Protein AF-A0A087UN77-F1 (afdb_monomer)

Nearest PDB structures (foldseek):
  7emf-assembly1_W  TM=9.028E-01  e=9.379E-19  Homo sapiens
  8t1l-assembly1_R  TM=8.362E-01  e=3.828E-14  Mus musculus
  8t9d-assembly1_R  TM=8.265E-01  e=5.585E-14  Homo sapiens
  6w1s-assembly1_R  TM=8.196E-01  e=6.606E-14  Mus musculus

Structure (mmCIF, N/CA/C/O backbone):
data_AF-A0A087UN77-F1
#
_entry.id   AF-A0A087UN77-F1
#
loop_
_atom_site.group_PDB
_atom_site.id
_atom_site.type_symbol
_atom_site.label_atom_id
_atom_site.label_alt_id
_atom_site.label_comp_id
_atom_site.label_asym_id
_atom_site.label_entity_id
_atom_site.label_seq_id
_atom_site.pdbx_PDB_ins_code
_atom_site.Cartn_x
_atom_site.Cartn_y
_atom_site.Cartn_z
_atom_site.occupancy
_atom_site.B_iso_or_equiv
_atom_site.auth_seq_id
_atom_site.auth_comp_id
_atom_site.auth_asym_id
_atom_site.auth_atom_id
_atom_site.pdbx_PDB_model_num
ATOM 1 N N . MET A 1 1 ? 4.717 -5.021 55.521 1.00 32.69 1 MET A N 1
ATOM 2 C CA . MET A 1 1 ? 3.617 -4.689 54.592 1.00 32.69 1 MET A CA 1
ATOM 3 C C . MET A 1 1 ? 4.256 -4.285 53.279 1.00 32.69 1 MET A C 1
ATOM 5 O O . MET A 1 1 ? 4.532 -3.113 53.073 1.00 32.69 1 MET A O 1
ATOM 9 N N . GLU A 1 2 ? 4.588 -5.264 52.443 1.00 25.73 2 GLU A N 1
ATOM 10 C CA . GLU A 1 2 ? 4.980 -5.000 51.060 1.00 25.73 2 GLU A CA 1
ATOM 11 C C . GLU A 1 2 ? 3.691 -4.781 50.277 1.00 25.73 2 GLU A C 1
ATOM 13 O O . GLU A 1 2 ? 2.871 -5.687 50.124 1.00 25.73 2 GLU A O 1
ATOM 18 N N . THR A 1 3 ? 3.460 -3.544 49.851 1.00 31.25 3 THR A N 1
ATOM 19 C CA . THR A 1 3 ? 2.463 -3.238 48.833 1.00 31.25 3 THR A CA 1
ATOM 20 C C . THR A 1 3 ? 2.888 -3.968 47.568 1.00 31.25 3 THR A C 1
ATOM 22 O O . THR A 1 3 ? 3.803 -3.522 46.880 1.00 31.25 3 THR A O 1
ATOM 25 N N . VAL A 1 4 ? 2.269 -5.118 47.297 1.00 36.91 4 VAL A N 1
ATOM 26 C CA . VAL A 1 4 ? 2.415 -5.826 46.026 1.00 36.91 4 VAL A CA 1
ATOM 27 C C . VAL A 1 4 ? 2.002 -4.840 44.941 1.00 36.91 4 VAL A C 1
ATOM 29 O O . VAL A 1 4 ? 0.820 -4.525 44.798 1.00 36.91 4 VAL A O 1
ATOM 32 N N . VAL A 1 5 ? 2.985 -4.291 44.230 1.00 42.97 5 VAL A N 1
ATOM 33 C CA . VAL A 1 5 ? 2.746 -3.480 43.041 1.00 42.97 5 VAL A CA 1
ATOM 34 C C . VAL A 1 5 ? 2.121 -4.433 42.035 1.00 42.97 5 VAL A C 1
ATOM 36 O O . VAL A 1 5 ? 2.800 -5.271 41.448 1.00 42.97 5 VAL A O 1
ATOM 39 N N . ILE A 1 6 ? 0.795 -4.389 41.923 1.00 55.31 6 ILE A N 1
ATOM 40 C CA . ILE A 1 6 ? 0.074 -5.171 40.925 1.00 55.31 6 ILE A CA 1
ATOM 41 C C . ILE A 1 6 ? 0.577 -4.665 39.575 1.00 55.31 6 ILE A C 1
ATOM 43 O O . ILE A 1 6 ? 0.357 -3.496 39.245 1.00 55.31 6 ILE A O 1
ATOM 47 N N . SER A 1 7 ? 1.283 -5.537 38.847 1.00 71.06 7 SER A N 1
ATOM 48 C CA . SER A 1 7 ? 1.733 -5.289 37.475 1.00 71.06 7 SER A CA 1
ATOM 49 C C . SER A 1 7 ? 0.571 -4.748 36.640 1.00 71.06 7 SER A C 1
ATOM 51 O O . SER A 1 7 ? -0.584 -5.117 36.876 1.00 71.06 7 SER A O 1
ATOM 53 N N . ALA A 1 8 ? 0.857 -3.885 35.665 1.00 69.88 8 ALA A N 1
ATOM 54 C CA . ALA A 1 8 ? -0.163 -3.297 34.803 1.00 69.88 8 ALA A CA 1
ATOM 55 C C . ALA A 1 8 ? -1.085 -4.363 34.174 1.00 69.88 8 ALA A C 1
ATOM 57 O O . ALA A 1 8 ? -2.299 -4.183 34.129 1.00 69.88 8 ALA A O 1
ATOM 58 N N . GLU A 1 9 ? -0.525 -5.523 33.825 1.00 75.50 9 GLU A N 1
ATOM 59 C CA . GLU A 1 9 ? -1.249 -6.696 33.317 1.00 75.50 9 GLU A CA 1
ATOM 60 C C . GLU A 1 9 ? -2.245 -7.266 34.342 1.00 75.50 9 GLU A C 1
ATOM 62 O O . GLU A 1 9 ? -3.403 -7.502 34.013 1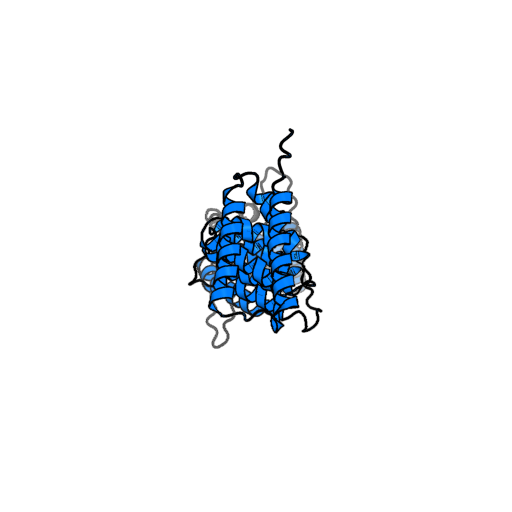.00 75.50 9 GLU A O 1
ATOM 67 N N . GLY A 1 10 ? -1.858 -7.370 35.617 1.00 75.25 10 GLY A N 1
ATOM 68 C CA . GLY A 1 10 ? -2.733 -7.877 36.679 1.00 75.25 10 GLY A CA 1
ATOM 69 C C . GLY A 1 10 ? -3.879 -6.927 37.049 1.00 75.25 10 GLY A C 1
ATOM 70 O O . GLY A 1 10 ? -4.904 -7.368 37.570 1.00 75.25 10 GLY A O 1
ATOM 71 N N . LYS A 1 11 ? -3.741 -5.619 36.784 1.00 76.50 11 LYS A N 1
ATOM 72 C CA . LYS A 1 11 ? -4.861 -4.666 36.894 1.00 76.50 11 LYS A CA 1
ATOM 73 C C . LYS A 1 11 ? -5.860 -4.863 35.752 1.00 76.50 11 LYS A C 1
ATOM 75 O O . LYS A 1 11 ? -7.064 -4.806 35.990 1.00 76.50 11 LYS A O 1
ATOM 80 N N . VAL A 1 12 ? -5.354 -5.125 34.546 1.00 79.62 12 VAL A N 1
ATOM 81 C CA . VAL A 1 12 ? -6.168 -5.418 33.361 1.00 79.62 12 VAL A CA 1
ATOM 82 C C . VAL A 1 12 ? -6.928 -6.736 33.530 1.00 79.62 12 VAL A C 1
ATOM 84 O O . VAL A 1 12 ? -8.125 -6.764 33.256 1.00 79.62 12 VAL A O 1
ATOM 87 N N . ASP A 1 13 ? -6.281 -7.786 34.047 1.00 82.06 13 ASP A N 1
ATOM 88 C CA . ASP A 1 13 ? -6.924 -9.080 34.320 1.00 82.06 13 ASP A CA 1
ATOM 89 C C . ASP A 1 13 ? -8.121 -8.925 35.259 1.00 82.06 13 ASP A C 1
ATOM 91 O O . ASP A 1 13 ? -9.230 -9.334 34.925 1.00 82.06 13 ASP A O 1
ATOM 95 N N . ARG A 1 14 ? -7.928 -8.247 36.398 1.00 80.81 14 ARG A N 1
ATOM 96 C CA . ARG A 1 14 ? -9.003 -8.016 37.376 1.00 80.81 14 ARG A CA 1
ATOM 97 C C . ARG A 1 14 ? -10.167 -7.233 36.791 1.00 80.81 14 ARG A C 1
ATOM 99 O O . ARG A 1 14 ? -11.315 -7.558 37.070 1.00 80.81 14 ARG A O 1
ATOM 106 N N . PHE A 1 15 ? -9.877 -6.207 35.993 1.00 80.75 15 PHE A N 1
ATOM 107 C CA . PHE A 1 15 ? -10.914 -5.418 35.338 1.00 80.75 15 PHE A CA 1
ATOM 108 C C . PHE A 1 15 ? -11.717 -6.267 34.346 1.00 80.75 15 PHE A C 1
ATOM 110 O O . PHE A 1 15 ? -12.946 -6.226 34.341 1.00 80.75 15 PHE A O 1
ATOM 117 N N . VAL A 1 16 ? -11.033 -7.053 33.511 1.00 78.56 16 VAL A N 1
ATOM 118 C CA . VAL A 1 16 ? -11.696 -7.928 32.542 1.00 78.56 16 VAL A CA 1
ATOM 119 C C . VAL A 1 16 ? -12.513 -8.997 33.267 1.00 78.56 16 VAL A C 1
ATOM 121 O O . VAL A 1 16 ? -13.673 -9.188 32.921 1.00 78.56 16 VAL A O 1
ATOM 124 N N . GLU A 1 17 ? -11.978 -9.634 34.306 1.00 80.81 17 GLU A N 1
ATOM 125 C CA . GLU A 1 17 ? -12.717 -10.596 35.129 1.00 80.81 17 GLU A CA 1
ATOM 126 C C . GLU A 1 17 ? -13.955 -9.974 35.790 1.00 80.81 17 GLU A C 1
ATOM 128 O O . GLU A 1 17 ? -15.020 -10.584 35.743 1.00 80.81 17 GLU A O 1
ATOM 133 N N . GLU A 1 18 ? -13.865 -8.755 36.333 1.00 79.19 18 GLU A N 1
ATOM 134 C CA . GLU A 1 18 ? -15.009 -8.041 36.923 1.00 79.19 18 GLU A CA 1
ATOM 135 C C . GLU A 1 18 ? -16.120 -7.814 35.885 1.00 79.19 18 GLU A C 1
ATOM 137 O O . GLU A 1 18 ? -17.281 -8.150 36.126 1.00 79.19 18 GLU A O 1
ATOM 142 N N . VAL A 1 19 ? -15.762 -7.322 34.693 1.00 75.94 19 VAL A N 1
ATOM 143 C CA . VAL A 1 19 ? -16.717 -7.085 33.598 1.00 75.94 19 VAL A CA 1
ATOM 144 C C . VAL A 1 19 ? -17.326 -8.398 33.092 1.00 75.94 19 VAL A C 1
ATOM 146 O O . VAL A 1 19 ? -18.525 -8.464 32.811 1.00 75.94 19 VAL A O 1
ATOM 149 N N . LEU A 1 20 ? -16.522 -9.458 32.965 1.00 76.31 20 LEU A N 1
ATOM 150 C CA . LEU A 1 20 ? -16.988 -10.757 32.478 1.00 76.31 20 LEU A CA 1
ATOM 151 C C . LEU A 1 20 ? -17.880 -11.467 33.506 1.00 76.31 20 LEU A C 1
ATOM 153 O O . LEU A 1 20 ? -18.884 -12.055 33.106 1.00 76.31 20 LEU A O 1
ATOM 157 N N . PHE A 1 21 ? -17.543 -11.400 34.796 1.00 73.62 21 PHE A N 1
ATOM 158 C CA . PHE A 1 21 ? -18.286 -12.040 35.883 1.00 73.62 21 PHE A CA 1
ATOM 159 C C . PHE A 1 21 ? -19.623 -11.344 36.157 1.00 73.62 21 PHE A C 1
ATOM 161 O O . PHE A 1 21 ? -20.657 -12.008 36.250 1.00 73.62 21 PHE A O 1
ATOM 168 N N . GLU A 1 22 ? -19.647 -10.007 36.206 1.00 67.50 22 GLU A N 1
ATOM 169 C CA . GLU A 1 22 ? -20.911 -9.268 36.304 1.00 67.50 22 GLU A CA 1
ATOM 170 C C . GLU A 1 22 ? -21.804 -9.523 35.073 1.00 67.50 22 GLU A C 1
ATOM 172 O O . GLU A 1 22 ? -23.022 -9.671 35.206 1.00 67.50 22 GLU A O 1
ATOM 177 N N . GLY A 1 23 ? -21.202 -9.669 33.885 1.00 65.06 23 GLY A N 1
ATOM 178 C CA . GLY A 1 23 ? -21.909 -10.077 32.672 1.00 65.06 23 GLY A CA 1
ATOM 179 C C . GLY A 1 23 ? -22.503 -11.490 32.750 1.00 65.06 23 GLY A C 1
ATOM 180 O O . GLY A 1 23 ? -23.632 -11.705 32.313 1.00 65.06 23 GLY A O 1
ATOM 181 N N . GLU A 1 24 ? -21.785 -12.459 33.325 1.00 68.88 24 GLU A N 1
ATOM 182 C CA . GLU A 1 24 ? -22.283 -13.828 33.531 1.00 68.88 24 GLU A CA 1
ATOM 183 C C . GLU A 1 24 ? -23.453 -13.884 34.509 1.00 68.88 24 GLU A C 1
ATOM 185 O O . GLU A 1 24 ? -24.449 -14.549 34.226 1.00 68.88 24 GLU A O 1
ATOM 190 N N . LEU A 1 25 ? -23.367 -13.152 35.622 1.00 68.62 25 LEU A N 1
ATOM 191 C CA . LEU A 1 25 ? -24.453 -13.052 36.595 1.00 68.62 25 LEU A CA 1
ATOM 192 C C . LEU A 1 25 ? -25.706 -12.427 35.971 1.00 68.62 25 LEU A C 1
ATOM 194 O O . LEU A 1 25 ? -26.806 -12.948 36.150 1.00 68.62 25 LEU A O 1
ATOM 198 N N . ALA A 1 26 ? -25.553 -11.357 35.188 1.00 66.00 26 ALA A N 1
ATOM 199 C CA . ALA A 1 26 ? -26.679 -10.718 34.510 1.00 66.00 26 ALA A CA 1
ATOM 200 C C . ALA A 1 26 ? -27.378 -11.661 33.514 1.00 66.00 26 ALA A C 1
ATOM 202 O O . ALA A 1 26 ? -28.605 -11.676 33.433 1.00 66.00 26 ALA A O 1
ATOM 203 N N . VAL A 1 27 ? -26.618 -12.484 32.783 1.00 67.81 27 VAL A N 1
ATOM 204 C CA . VAL A 1 27 ? -27.182 -13.472 31.848 1.00 67.81 27 VAL A CA 1
ATOM 205 C C . VAL A 1 27 ? -27.821 -14.650 32.593 1.00 67.81 27 VAL A C 1
ATOM 207 O O . VAL A 1 27 ? -28.921 -15.069 32.238 1.00 67.81 27 VAL A O 1
ATOM 210 N N . ALA A 1 28 ? -27.179 -15.166 33.644 1.00 71.25 28 ALA A N 1
ATOM 211 C CA . ALA A 1 28 ? -27.684 -16.296 34.426 1.00 71.25 28 ALA A CA 1
ATOM 212 C C . ALA A 1 28 ? -28.986 -15.962 35.173 1.00 71.25 28 ALA A C 1
ATOM 214 O O . ALA A 1 28 ? -29.879 -16.803 35.277 1.00 71.25 28 ALA A O 1
ATOM 215 N N . PHE A 1 29 ? -29.118 -14.723 35.651 1.00 71.12 29 PHE A N 1
ATOM 216 C CA . PHE A 1 29 ? -30.286 -14.245 36.391 1.00 71.12 29 PHE A CA 1
ATOM 217 C C . PHE A 1 29 ? -31.223 -13.367 35.552 1.00 71.12 29 PHE A C 1
ATOM 219 O O . PHE A 1 29 ? -32.082 -12.689 36.111 1.00 71.12 29 PHE A O 1
ATOM 226 N N . HIS A 1 30 ? -31.132 -13.418 34.220 1.00 64.44 30 HIS A N 1
ATOM 227 C CA . HIS A 1 30 ? -31.945 -12.597 33.314 1.00 64.44 30 HIS A CA 1
ATOM 228 C C . HIS A 1 30 ? -33.466 -12.761 33.521 1.00 64.44 30 HIS A C 1
ATOM 230 O O . HIS A 1 30 ? -34.230 -11.829 33.302 1.00 64.44 30 HIS A O 1
ATOM 236 N N . GLY A 1 31 ? -33.919 -13.934 33.982 1.00 61.41 31 GLY A N 1
ATOM 237 C CA . GLY A 1 31 ? -35.328 -14.179 34.330 1.00 61.4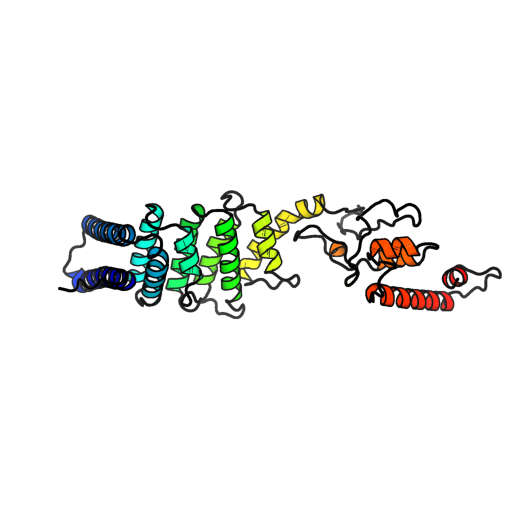1 31 GLY A CA 1
ATOM 238 C C . GLY A 1 31 ? -35.764 -13.627 35.696 1.00 61.41 31 GLY A C 1
ATOM 239 O O . GLY A 1 31 ? -36.959 -13.552 35.965 1.00 61.41 31 GLY A O 1
ATOM 240 N N . PHE A 1 32 ? -34.814 -13.248 36.554 1.00 61.38 32 PHE A N 1
ATOM 241 C CA . PHE A 1 32 ? -35.044 -12.739 37.913 1.00 61.38 32 PHE A CA 1
ATOM 242 C C . PHE A 1 32 ? -34.734 -11.243 38.050 1.00 61.38 32 PHE A C 1
ATOM 244 O O . PHE A 1 32 ? -35.240 -10.592 38.962 1.00 61.38 32 PHE A O 1
ATOM 251 N N . ILE A 1 33 ? -33.922 -10.694 37.147 1.00 63.81 33 ILE A N 1
ATOM 252 C CA . ILE A 1 33 ? -33.550 -9.283 37.103 1.00 63.81 33 ILE A CA 1
ATOM 253 C C . ILE A 1 33 ? -34.356 -8.617 35.986 1.00 63.81 33 ILE A C 1
ATOM 255 O O . ILE A 1 33 ? -34.128 -8.862 34.803 1.00 63.81 33 ILE A O 1
ATOM 259 N N . ILE A 1 34 ? -35.301 -7.747 36.349 1.00 56.75 34 ILE A N 1
ATOM 260 C CA . ILE A 1 34 ? -36.002 -6.907 35.374 1.00 56.75 34 ILE A CA 1
ATOM 261 C C . ILE A 1 34 ? -35.007 -5.848 34.898 1.00 56.75 34 ILE A C 1
ATOM 263 O O . ILE A 1 34 ? -34.789 -4.839 35.562 1.00 56.75 34 ILE A O 1
ATOM 267 N N . HIS A 1 35 ? -34.364 -6.090 33.759 1.00 61.53 35 HIS A N 1
ATOM 268 C CA . HIS A 1 35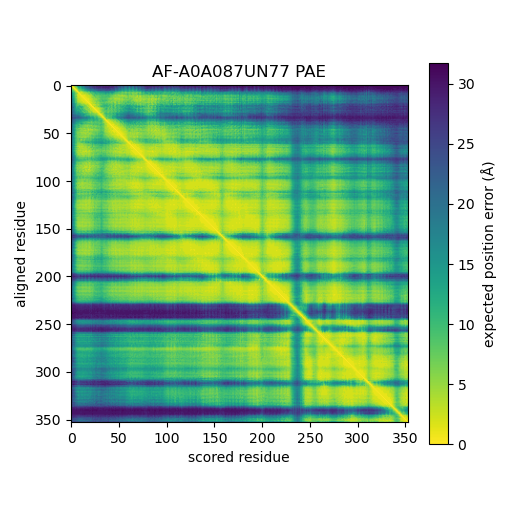 ? -33.483 -5.105 33.148 1.00 61.53 35 HIS A CA 1
ATOM 269 C C . HIS A 1 35 ? -34.317 -4.013 32.474 1.00 61.53 35 HIS A C 1
ATOM 271 O O . HIS A 1 35 ? -34.696 -4.127 31.309 1.00 61.53 35 HIS A O 1
ATOM 277 N N . THR A 1 36 ? -34.594 -2.928 33.191 1.00 63.72 36 THR A N 1
ATOM 278 C CA . THR A 1 36 ? -35.050 -1.682 32.572 1.00 63.72 36 THR A CA 1
ATOM 279 C C . THR A 1 36 ? -33.932 -1.118 31.684 1.00 63.72 36 THR A C 1
ATOM 281 O O . THR A 1 36 ? -32.750 -1.234 32.017 1.00 63.72 36 THR A O 1
ATOM 284 N N . ALA A 1 37 ? -34.264 -0.483 30.552 1.00 63.75 37 ALA A N 1
ATOM 285 C CA . ALA A 1 37 ? -33.260 0.115 29.652 1.00 63.75 37 ALA A CA 1
ATOM 286 C C . ALA A 1 37 ? -32.350 1.145 30.368 1.00 63.75 37 ALA A C 1
ATOM 288 O O . ALA A 1 37 ? -31.182 1.332 30.016 1.00 63.75 37 ALA A O 1
ATOM 289 N N . GLU A 1 38 ? -32.860 1.772 31.430 1.00 67.06 38 GLU A N 1
ATOM 290 C CA . GLU A 1 38 ? -32.106 2.672 32.308 1.00 67.06 38 GLU A CA 1
ATOM 291 C C . GLU A 1 38 ? -31.029 1.963 33.143 1.00 67.06 38 GLU A C 1
ATOM 293 O O . GLU A 1 38 ? -29.989 2.547 33.434 1.00 67.06 38 GLU A O 1
ATOM 298 N N . ASP A 1 39 ? -31.227 0.702 33.516 1.00 67.94 39 ASP A N 1
ATOM 299 C CA . ASP A 1 39 ? -30.258 -0.019 34.343 1.00 67.94 39 ASP A CA 1
ATOM 300 C C . ASP A 1 39 ? -29.121 -0.594 33.498 1.00 67.94 39 ASP A C 1
ATOM 302 O O . ASP A 1 39 ? -27.965 -0.561 33.917 1.00 67.94 39 ASP A O 1
ATOM 306 N N . GLN A 1 40 ? -29.402 -0.997 32.255 1.00 65.69 40 GLN A N 1
ATOM 307 C CA . GLN A 1 40 ? -28.357 -1.376 31.296 1.00 65.69 40 GLN A CA 1
ATOM 308 C C . GLN A 1 40 ? -27.418 -0.202 30.981 1.00 65.69 40 GLN A C 1
ATOM 310 O O . GLN A 1 40 ? -26.200 -0.374 30.924 1.00 65.69 40 GLN A O 1
ATOM 315 N N . THR A 1 41 ? -27.962 1.011 30.848 1.00 70.31 41 THR A N 1
ATOM 316 C CA . THR A 1 41 ? -27.151 2.216 30.617 1.00 70.31 41 THR A CA 1
ATOM 317 C C . THR A 1 41 ? -26.337 2.625 31.848 1.00 70.31 41 THR A C 1
ATOM 319 O O . THR A 1 41 ? -25.201 3.074 31.692 1.00 70.31 41 THR A O 1
ATOM 322 N N . LYS A 1 42 ? -26.844 2.426 33.074 1.00 74.94 42 LYS A N 1
ATOM 323 C CA . LYS A 1 42 ? -26.060 2.621 34.312 1.00 74.94 42 LYS A CA 1
ATOM 324 C C . LYS A 1 42 ? -24.908 1.622 34.433 1.00 74.94 42 LYS A C 1
ATOM 326 O O . LYS A 1 42 ? -23.792 2.031 34.743 1.00 74.94 42 LYS A O 1
ATOM 331 N N . ILE A 1 43 ? -25.158 0.341 34.157 1.00 73.12 43 ILE A N 1
ATOM 332 C CA . ILE A 1 43 ? -24.128 -0.709 34.178 1.00 73.12 43 ILE A CA 1
ATOM 333 C C . ILE A 1 43 ? -23.028 -0.385 33.158 1.00 73.12 43 ILE A C 1
ATOM 335 O O . ILE A 1 43 ? -21.844 -0.390 33.491 1.00 73.12 43 ILE A O 1
ATOM 339 N N . GLN A 1 44 ? -23.410 0.008 31.940 1.00 74.88 44 GLN A N 1
ATOM 340 C CA . GLN A 1 44 ? -22.452 0.407 30.910 1.00 74.88 44 GLN A CA 1
ATOM 341 C C . GLN A 1 44 ? -21.625 1.636 31.322 1.00 74.88 44 GLN A C 1
ATOM 343 O O . GLN A 1 44 ? -20.412 1.647 31.115 1.00 74.88 44 GLN A O 1
ATOM 348 N N . LYS A 1 45 ? -22.241 2.647 31.952 1.00 79.44 45 LYS A N 1
ATOM 349 C CA . LYS A 1 45 ? -21.517 3.805 32.505 1.00 79.44 45 LYS A CA 1
ATOM 350 C C . LYS A 1 45 ? -20.526 3.404 33.596 1.00 79.44 45 LYS A C 1
ATOM 352 O O . LYS A 1 45 ? -19.408 3.907 33.604 1.00 79.44 45 LYS A O 1
ATOM 357 N N . ARG A 1 46 ? -20.888 2.464 34.472 1.00 81.31 46 ARG A N 1
ATOM 358 C CA . ARG A 1 46 ? -19.981 1.953 35.511 1.00 81.31 46 ARG A CA 1
ATOM 359 C C . ARG A 1 46 ? -18.752 1.273 34.902 1.00 81.31 46 ARG A C 1
ATOM 361 O O . ARG A 1 46 ? -17.633 1.542 35.335 1.00 81.31 46 ARG A O 1
ATOM 368 N N . TYR A 1 47 ? -18.933 0.461 33.857 1.00 81.00 47 TYR A N 1
ATOM 369 C CA . TYR A 1 47 ? -17.807 -0.131 33.123 1.00 81.00 47 TYR A CA 1
ATOM 370 C C . TYR A 1 47 ? -16.932 0.924 32.448 1.00 81.00 47 TYR A C 1
ATOM 372 O O . TYR A 1 47 ? -15.709 0.823 32.492 1.00 81.00 47 TYR A O 1
ATOM 380 N N . GLN A 1 48 ? -17.540 1.958 31.867 1.00 82.38 48 GLN A N 1
ATOM 381 C CA . GLN A 1 48 ? -16.826 3.079 31.254 1.00 82.38 48 GLN A CA 1
ATOM 382 C C . GLN A 1 48 ? -15.993 3.877 32.268 1.00 82.38 48 GLN A C 1
ATOM 384 O O . GLN A 1 48 ? -14.851 4.230 31.979 1.00 82.38 48 GLN A O 1
ATOM 389 N N . GLU A 1 49 ? -16.533 4.145 33.458 1.00 82.94 49 GLU A N 1
ATOM 390 C CA . GLU A 1 49 ? -15.814 4.827 34.540 1.00 82.94 49 GLU A CA 1
ATOM 391 C C . GLU A 1 49 ? -14.670 3.973 35.092 1.00 82.94 49 GLU A C 1
ATOM 393 O O . GLU A 1 49 ? -13.565 4.479 35.284 1.00 82.94 49 GLU A O 1
ATOM 398 N N . SER A 1 50 ? -14.899 2.672 35.287 1.00 79.75 50 SER A N 1
ATOM 399 C CA . SER A 1 50 ? -13.859 1.742 35.737 1.00 79.75 50 SER A CA 1
ATOM 400 C C . SER A 1 50 ? -12.722 1.626 34.707 1.00 79.75 50 SER A C 1
ATOM 402 O O . SER A 1 50 ? -11.548 1.759 35.060 1.00 79.75 50 SER A O 1
ATOM 404 N N . LEU A 1 51 ? -13.059 1.537 33.414 1.00 81.19 51 LEU A N 1
ATOM 405 C CA . LEU A 1 51 ? -12.091 1.557 32.314 1.00 81.19 51 LEU A CA 1
ATOM 406 C C . LEU A 1 51 ? -11.280 2.862 32.286 1.00 81.19 51 LEU A C 1
ATOM 408 O O . LEU A 1 51 ? -10.057 2.836 32.138 1.00 81.19 51 LEU A O 1
ATOM 412 N N . LYS A 1 52 ? -11.956 4.007 32.443 1.00 82.50 52 LYS A N 1
ATOM 413 C CA . LYS A 1 52 ? -11.317 5.326 32.503 1.00 82.50 52 LYS A CA 1
ATOM 414 C C . LYS A 1 52 ? -10.316 5.388 33.652 1.00 82.50 52 LYS A C 1
ATOM 416 O O . LYS A 1 52 ? -9.174 5.782 33.431 1.00 82.50 52 LYS A O 1
ATOM 421 N N . ASN A 1 53 ? -10.724 4.973 34.849 1.00 82.44 53 ASN A N 1
ATOM 422 C CA . ASN A 1 53 ? -9.862 4.975 36.028 1.00 82.44 53 ASN A CA 1
ATOM 423 C C . ASN A 1 53 ? -8.638 4.077 35.813 1.00 82.44 53 ASN A C 1
ATOM 425 O O . ASN A 1 53 ? -7.520 4.504 36.092 1.00 82.44 53 ASN A O 1
ATOM 429 N N . MET A 1 54 ? -8.830 2.887 35.236 1.00 81.56 54 MET A N 1
ATOM 430 C CA . MET A 1 54 ? -7.745 1.961 34.912 1.00 81.56 54 MET A CA 1
ATOM 431 C C . MET A 1 54 ? -6.727 2.594 33.951 1.00 81.56 54 MET A C 1
ATOM 433 O O . MET A 1 54 ? -5.556 2.705 34.310 1.00 81.56 54 MET A O 1
ATOM 437 N N . PHE A 1 55 ? -7.156 3.069 32.775 1.00 79.12 55 PHE A N 1
ATOM 438 C CA . PHE A 1 55 ? -6.230 3.636 31.786 1.00 79.12 55 PHE A CA 1
ATOM 439 C C . PHE A 1 55 ? -5.602 4.960 32.223 1.00 79.12 55 PHE A C 1
ATOM 441 O O . PHE A 1 55 ? -4.434 5.190 31.937 1.00 79.12 55 PHE A O 1
ATOM 448 N N . SER A 1 56 ? -6.326 5.793 32.976 1.00 79.25 56 SER A N 1
ATOM 449 C CA . SER A 1 56 ? -5.766 7.026 33.549 1.00 79.25 56 SER A CA 1
ATOM 450 C C . SER A 1 56 ? -4.713 6.779 34.635 1.00 79.25 56 SER A C 1
ATOM 452 O O . SER A 1 56 ? -3.957 7.687 34.966 1.00 79.25 56 SER A O 1
ATOM 454 N N . SER A 1 57 ? -4.669 5.566 35.200 1.00 80.62 57 SER A N 1
ATOM 455 C CA . SER A 1 57 ? -3.703 5.195 36.237 1.00 80.62 57 SER A CA 1
ATOM 456 C C . SER A 1 57 ? -2.370 4.684 35.686 1.00 80.62 57 SER A C 1
ATOM 458 O O . SER A 1 57 ? -1.429 4.533 36.465 1.00 80.62 57 SER A O 1
ATOM 460 N N . PHE A 1 58 ? -2.290 4.397 34.382 1.00 82.00 58 PHE A N 1
ATOM 461 C CA . PHE A 1 58 ? -1.072 3.918 33.733 1.00 82.00 58 PHE A CA 1
ATOM 462 C C . PHE A 1 58 ? -0.189 5.078 33.273 1.00 82.00 58 PHE A C 1
ATOM 464 O O . PHE A 1 58 ? -0.679 6.120 32.838 1.00 82.00 58 PHE A O 1
ATOM 471 N N . SER A 1 59 ? 1.126 4.880 33.349 1.00 80.19 59 SER A N 1
ATOM 472 C CA . SER A 1 59 ? 2.106 5.767 32.718 1.00 80.19 59 SER A CA 1
ATOM 473 C C . SER A 1 59 ? 2.190 5.518 31.203 1.00 80.19 59 SER A C 1
ATOM 475 O O . SER A 1 59 ? 1.694 4.506 30.698 1.00 80.19 59 SER A O 1
ATOM 477 N N . GLU A 1 60 ? 2.842 6.423 30.462 1.00 78.56 60 GLU A N 1
ATOM 478 C CA . GLU A 1 60 ? 3.023 6.284 29.005 1.00 78.56 60 GLU A CA 1
ATOM 479 C C . GLU A 1 60 ? 3.764 4.990 28.609 1.00 78.56 60 GLU A C 1
ATOM 481 O O . GLU A 1 60 ? 3.459 4.411 27.567 1.00 78.56 60 GLU A O 1
ATOM 486 N N . ASP A 1 61 ? 4.663 4.489 29.463 1.00 80.44 61 ASP A N 1
ATOM 487 C CA . ASP A 1 61 ? 5.430 3.257 29.223 1.00 80.44 61 ASP A CA 1
ATOM 488 C C . ASP A 1 61 ? 4.633 1.975 29.536 1.00 80.44 61 ASP A C 1
ATOM 490 O O . ASP A 1 61 ? 4.854 0.928 28.924 1.00 80.44 61 ASP A O 1
ATOM 494 N N . GLU A 1 62 ? 3.680 2.041 30.471 1.00 82.56 62 GLU A N 1
ATOM 495 C CA . GLU A 1 62 ? 2.847 0.900 30.883 1.00 82.56 62 GLU A CA 1
ATOM 496 C C . GLU A 1 62 ? 1.618 0.703 29.984 1.00 82.56 62 GLU A C 1
ATOM 498 O O . GLU A 1 62 ? 1.054 -0.394 29.923 1.00 82.56 62 GLU A O 1
ATOM 503 N N . LEU A 1 63 ? 1.210 1.743 29.253 1.00 84.25 63 LEU A N 1
ATOM 504 C CA . LEU A 1 63 ? 0.010 1.725 28.421 1.00 84.25 63 LEU A CA 1
ATOM 505 C C . LEU A 1 63 ? 0.087 0.723 27.243 1.00 84.25 63 LEU A C 1
ATOM 507 O O . LEU A 1 63 ? -0.865 -0.047 27.076 1.00 84.25 63 LEU A O 1
ATOM 511 N N . PRO A 1 64 ? 1.170 0.653 26.436 1.00 85.19 64 PRO A N 1
ATOM 512 C CA . PRO A 1 64 ? 1.283 -0.324 25.348 1.00 85.19 64 PRO A CA 1
ATOM 513 C C . PRO A 1 64 ? 1.222 -1.802 25.784 1.00 85.19 64 PRO A C 1
ATOM 515 O O . PRO A 1 64 ? 0.457 -2.553 25.166 1.00 85.19 64 PRO A O 1
ATOM 518 N N . PRO A 1 65 ? 1.970 -2.268 26.811 1.00 85.69 65 PRO A N 1
ATOM 519 C CA . PRO A 1 65 ? 1.879 -3.659 27.254 1.00 85.69 65 PRO A CA 1
ATOM 520 C C . PRO A 1 65 ? 0.520 -3.970 27.891 1.00 85.69 65 PRO A C 1
ATOM 522 O O . PRO A 1 65 ? -0.054 -5.014 27.580 1.00 85.69 65 PRO A O 1
ATOM 525 N N . ALA A 1 66 ? -0.056 -3.050 28.676 1.00 85.06 66 ALA A N 1
ATOM 526 C CA . ALA A 1 66 ? -1.392 -3.220 29.249 1.00 85.06 66 ALA A CA 1
ATOM 527 C C . ALA A 1 66 ? -2.471 -3.373 28.165 1.00 85.06 66 ALA A C 1
ATOM 529 O O . ALA A 1 66 ? -3.332 -4.250 28.251 1.00 85.06 66 ALA A O 1
ATOM 530 N N . LEU A 1 67 ? -2.401 -2.566 27.103 1.00 86.31 67 LEU A N 1
ATOM 531 C CA . LEU A 1 67 ? -3.322 -2.658 25.973 1.00 86.31 67 LEU A CA 1
ATOM 532 C C . LEU A 1 67 ? -3.125 -3.949 25.167 1.00 86.31 67 LEU A C 1
ATOM 534 O O . LEU A 1 67 ? -4.101 -4.575 24.758 1.00 86.31 67 LEU A O 1
ATOM 538 N N . SER A 1 68 ? -1.876 -4.370 24.957 1.00 87.38 68 SER A N 1
ATOM 539 C CA . SER A 1 68 ? -1.561 -5.647 24.302 1.00 87.38 68 SER A CA 1
ATOM 540 C C . SER A 1 68 ? -2.143 -6.828 25.073 1.00 87.38 68 SER A C 1
ATOM 542 O O . SER A 1 68 ? -2.765 -7.711 24.478 1.00 87.38 68 SER A O 1
ATOM 544 N N . HIS A 1 69 ? -2.019 -6.808 26.400 1.00 86.06 69 HIS A N 1
ATOM 545 C CA . HIS A 1 69 ? -2.613 -7.814 27.273 1.00 86.06 69 HIS A CA 1
ATOM 546 C C . HIS A 1 69 ? -4.145 -7.787 27.226 1.00 86.06 69 HIS A C 1
ATOM 548 O O . HIS A 1 69 ? -4.769 -8.821 26.999 1.00 86.06 69 HIS A O 1
ATOM 554 N N . TYR A 1 70 ? -4.761 -6.601 27.287 1.00 86.62 70 TYR A N 1
ATOM 555 C CA . TYR A 1 70 ? -6.213 -6.439 27.138 1.00 86.62 70 TYR A CA 1
ATOM 556 C C . TYR A 1 70 ? -6.734 -7.038 25.821 1.00 86.62 70 TYR A C 1
ATOM 558 O O . TYR A 1 70 ? -7.705 -7.794 25.810 1.00 86.62 70 TYR A O 1
ATOM 566 N N . VAL A 1 71 ? -6.053 -6.770 24.703 1.00 87.44 71 VAL A N 1
ATOM 567 C CA . VAL A 1 71 ? -6.412 -7.321 23.386 1.00 87.44 71 VAL A CA 1
ATOM 568 C C . VAL A 1 71 ? -6.258 -8.848 23.341 1.00 87.44 71 VAL A C 1
ATOM 570 O O . VAL A 1 71 ? -7.094 -9.525 22.737 1.00 87.44 71 VAL A O 1
ATOM 573 N N . LYS A 1 72 ? -5.239 -9.416 23.999 1.00 87.06 72 LYS A N 1
ATOM 574 C CA . LYS A 1 72 ? -5.064 -10.877 24.118 1.00 87.06 72 LYS A CA 1
ATOM 575 C C . LYS A 1 72 ? -6.168 -11.541 24.950 1.00 87.06 72 LYS A C 1
ATOM 577 O O . LYS A 1 72 ? -6.596 -12.650 24.631 1.00 87.06 72 LYS A O 1
ATOM 582 N N . LEU A 1 73 ? -6.664 -10.874 25.989 1.00 83.69 73 LEU A N 1
ATOM 583 C CA . LEU A 1 73 ? -7.796 -11.373 26.776 1.00 83.69 73 LEU A CA 1
ATOM 584 C C . LEU A 1 73 ? -9.095 -11.350 25.962 1.00 83.69 73 LEU A C 1
ATOM 586 O O . LEU A 1 73 ? -9.858 -12.320 25.982 1.00 83.69 73 LEU A O 1
ATOM 590 N N . ILE A 1 74 ? -9.317 -10.290 25.173 1.00 85.06 74 ILE A N 1
ATOM 591 C CA . ILE A 1 74 ? -10.459 -10.224 24.250 1.00 85.06 74 ILE A CA 1
ATOM 592 C C . ILE A 1 74 ? -10.409 -11.386 23.255 1.00 85.06 74 ILE A C 1
ATOM 594 O O . ILE A 1 74 ? -11.428 -12.034 23.028 1.00 85.06 74 ILE A O 1
ATOM 598 N N . SER A 1 75 ? -9.239 -11.680 22.680 1.00 83.94 75 SER A N 1
ATOM 599 C CA . SER A 1 75 ? -9.115 -12.748 21.681 1.00 83.94 75 SER A CA 1
ATOM 600 C C . SER A 1 75 ? -9.331 -14.152 22.257 1.00 83.94 75 SER A C 1
ATOM 602 O O . SER A 1 75 ? -9.799 -15.037 21.539 1.00 83.94 75 SER A O 1
ATOM 604 N N . SER A 1 76 ? -9.045 -14.342 23.548 1.00 83.44 76 SER A N 1
ATOM 605 C CA . SER A 1 76 ? -9.249 -15.601 24.278 1.00 83.44 76 SER A CA 1
ATOM 606 C C . SER A 1 76 ? -10.693 -15.787 24.767 1.00 83.44 76 SER A C 1
ATOM 608 O O . SER A 1 76 ? -11.078 -16.877 25.193 1.00 83.44 76 SER A O 1
ATOM 610 N N . THR A 1 77 ? -11.519 -14.739 24.703 1.00 79.94 77 THR A N 1
ATOM 611 C CA . THR A 1 77 ? -12.906 -14.773 25.174 1.00 79.94 77 THR A CA 1
ATOM 612 C C . THR A 1 77 ? -13.798 -15.523 24.180 1.00 79.94 77 THR A C 1
ATOM 614 O O . THR A 1 77 ? -14.052 -15.047 23.079 1.00 79.94 77 THR A O 1
ATOM 617 N N . SER A 1 78 ? -14.343 -16.679 24.576 1.00 71.75 78 SER A N 1
ATOM 618 C CA . SER A 1 78 ? -15.161 -17.523 23.683 1.00 71.75 78 SER A CA 1
ATOM 619 C C . SER A 1 78 ? -16.578 -16.995 23.413 1.00 71.75 78 SER A C 1
ATOM 621 O O . SER A 1 78 ? -17.237 -17.455 22.486 1.00 71.75 78 SER A O 1
ATOM 623 N N . SER A 1 79 ? -17.087 -16.059 24.225 1.00 78.19 79 SER A N 1
ATOM 624 C CA . SER A 1 79 ? -18.449 -15.527 24.072 1.00 78.19 79 SER A CA 1
ATOM 625 C C . SER A 1 79 ? -18.481 -14.275 23.195 1.00 78.19 79 SER A C 1
ATOM 627 O O . SER A 1 79 ? -17.900 -13.244 23.543 1.00 78.19 79 SER A O 1
ATOM 629 N N . GLN A 1 80 ? -19.256 -14.332 22.108 1.00 78.88 80 GLN A N 1
ATOM 630 C CA . GLN A 1 80 ? -19.430 -13.228 21.159 1.00 78.88 80 GLN A CA 1
ATOM 631 C C . GLN A 1 80 ? -19.998 -11.957 21.816 1.00 78.88 80 GLN A C 1
ATOM 633 O O . GLN A 1 80 ? -19.581 -10.846 21.491 1.00 78.88 80 GLN A O 1
ATOM 638 N N . GLN A 1 81 ? -20.941 -12.093 22.754 1.00 77.12 81 GLN A N 1
ATOM 639 C CA . GLN A 1 81 ? -21.533 -10.944 23.452 1.00 77.12 81 GLN A CA 1
ATOM 640 C C . GLN A 1 81 ? -20.512 -10.247 24.354 1.00 77.12 81 GLN A C 1
ATOM 642 O O . GLN A 1 81 ? -20.421 -9.020 24.352 1.00 77.12 81 GLN A O 1
ATOM 647 N N . LYS A 1 82 ? -19.700 -11.028 25.071 1.00 78.75 82 LYS A N 1
ATOM 648 C CA . LYS A 1 82 ? -18.658 -10.500 25.956 1.00 78.75 82 LYS A CA 1
ATOM 649 C C . LYS A 1 82 ? -17.570 -9.778 25.166 1.00 78.75 82 LYS A C 1
ATOM 651 O O . LYS A 1 82 ? -17.215 -8.654 25.509 1.00 78.75 82 LYS A O 1
ATOM 656 N N . ALA A 1 83 ? -17.123 -10.364 24.054 1.00 81.75 83 ALA A N 1
ATOM 657 C CA . ALA A 1 83 ? -16.177 -9.713 23.154 1.00 81.75 83 ALA A CA 1
ATOM 658 C C . ALA A 1 83 ? -16.716 -8.362 22.646 1.00 81.75 83 ALA A C 1
ATOM 660 O O . ALA A 1 83 ? -16.001 -7.364 22.693 1.00 81.75 83 ALA A O 1
ATOM 661 N N . ARG A 1 84 ? -17.994 -8.285 22.240 1.00 83.62 84 ARG A N 1
ATOM 662 C CA . ARG A 1 84 ? -18.625 -7.022 21.802 1.00 83.62 84 ARG A CA 1
ATOM 663 C C . ARG A 1 84 ? -18.639 -5.951 22.892 1.00 83.62 84 ARG A C 1
ATOM 665 O O . ARG A 1 84 ? -18.373 -4.792 22.585 1.00 83.62 84 ARG A O 1
ATOM 672 N N . ILE A 1 85 ? -18.920 -6.317 24.144 1.00 82.69 85 ILE A N 1
ATOM 673 C CA . ILE A 1 85 ? -18.878 -5.370 25.269 1.00 82.69 85 ILE A CA 1
ATOM 674 C C . ILE A 1 85 ? -17.457 -4.828 25.436 1.00 82.69 85 ILE A C 1
ATOM 676 O O . ILE A 1 85 ? -17.280 -3.612 25.460 1.00 82.69 85 ILE A O 1
ATOM 680 N N . LEU A 1 86 ? -16.442 -5.696 25.456 1.00 84.62 86 LEU A N 1
ATOM 681 C CA . LEU A 1 86 ? -15.043 -5.275 25.589 1.00 84.62 86 LEU A CA 1
ATOM 682 C C . LEU A 1 86 ? -14.591 -4.373 24.424 1.00 84.62 86 LEU A C 1
ATOM 684 O O . LEU A 1 86 ? -13.980 -3.331 24.651 1.00 84.62 86 LEU A O 1
ATOM 688 N N . PHE A 1 87 ? -14.971 -4.689 23.182 1.00 86.12 87 PHE A N 1
ATOM 689 C CA . PHE A 1 87 ? -14.716 -3.808 22.036 1.00 86.12 87 PHE A CA 1
ATOM 690 C C . PHE A 1 87 ? -15.445 -2.462 22.147 1.00 86.12 87 PHE A C 1
ATOM 692 O O . PHE A 1 87 ? -14.865 -1.437 21.801 1.00 86.12 87 PHE A O 1
ATOM 699 N N . SER A 1 88 ? -16.678 -2.433 22.667 1.00 85.38 88 SER A N 1
ATOM 700 C CA . SER A 1 88 ? -17.417 -1.178 22.879 1.00 85.38 88 SER A CA 1
ATOM 701 C C . SER A 1 88 ? -16.791 -0.295 23.965 1.00 85.38 88 SER A C 1
ATOM 703 O O . SER A 1 88 ? -16.818 0.932 23.868 1.00 85.38 88 SER A O 1
ATOM 705 N N . LEU A 1 89 ? -16.187 -0.911 24.985 1.00 84.19 89 LEU A N 1
ATOM 706 C CA . LEU A 1 89 ? -15.434 -0.206 26.018 1.00 84.19 89 LEU A CA 1
ATOM 707 C C . LEU A 1 89 ? -14.143 0.371 25.437 1.00 84.19 89 LEU A C 1
ATOM 709 O O . LEU A 1 89 ? -13.820 1.527 25.699 1.00 84.19 89 LEU A O 1
ATOM 713 N N . LEU A 1 90 ? -13.452 -0.385 24.584 1.00 86.25 90 LEU A N 1
ATOM 714 C CA . LEU A 1 90 ? -12.271 0.105 23.880 1.00 86.25 90 LEU A CA 1
ATOM 715 C C . LEU A 1 90 ? -12.607 1.259 22.922 1.00 86.25 90 LEU A C 1
ATOM 717 O O . LEU A 1 90 ? -11.892 2.258 22.901 1.00 86.25 90 LEU A O 1
ATOM 721 N N . GLU A 1 91 ? -13.722 1.163 22.192 1.00 88.50 91 GLU A N 1
ATOM 722 C CA . GLU A 1 91 ? -14.260 2.254 21.367 1.00 88.50 91 GLU A CA 1
ATOM 723 C C . GLU A 1 91 ? -14.483 3.514 22.208 1.00 88.50 91 GLU A C 1
ATOM 725 O O . GLU A 1 91 ? -13.972 4.579 21.870 1.00 88.50 91 GLU A O 1
ATOM 730 N N . PHE A 1 92 ? -15.153 3.382 23.357 1.00 85.75 92 PHE A N 1
ATOM 731 C CA . PHE A 1 92 ? -15.354 4.489 24.290 1.00 85.75 92 PHE A CA 1
ATOM 732 C C . PHE A 1 92 ? -14.028 5.073 24.802 1.00 85.75 92 PHE A C 1
ATOM 734 O O . PHE A 1 92 ? -13.888 6.294 24.887 1.00 85.75 92 PHE A O 1
ATOM 741 N N . GLY A 1 93 ? -13.044 4.226 25.116 1.00 82.44 93 GLY A N 1
ATOM 742 C CA . GLY A 1 93 ? -11.718 4.662 25.553 1.00 82.44 93 GLY A CA 1
ATOM 743 C C . GLY A 1 93 ? -11.011 5.533 24.515 1.00 82.44 93 GLY A C 1
ATOM 744 O O . GLY A 1 93 ? -10.387 6.537 24.862 1.00 82.44 93 GLY A O 1
ATOM 745 N N . VAL A 1 94 ? -11.179 5.195 23.238 1.00 88.25 94 VAL A N 1
ATOM 746 C CA . VAL A 1 94 ? -10.626 5.953 22.116 1.00 88.25 94 VAL A CA 1
ATOM 747 C C . VAL A 1 94 ? -11.405 7.245 21.858 1.00 88.25 94 VAL A C 1
ATOM 749 O O . VAL A 1 94 ? -10.795 8.300 21.707 1.00 88.25 94 VAL A O 1
ATOM 752 N N . THR A 1 95 ? -12.742 7.207 21.844 1.00 86.56 95 THR A N 1
ATOM 753 C CA . THR A 1 95 ? -13.574 8.402 21.598 1.00 86.56 95 THR A CA 1
ATOM 754 C C . THR A 1 95 ? -13.375 9.482 22.665 1.00 86.56 95 THR A C 1
ATOM 756 O O . THR A 1 95 ? -13.440 10.668 22.355 1.00 86.56 95 THR A O 1
ATOM 759 N N . ASN A 1 96 ? -13.088 9.089 23.909 1.00 85.81 96 ASN A N 1
ATOM 760 C CA . ASN A 1 96 ? -12.802 10.020 25.005 1.00 85.81 96 ASN A CA 1
ATOM 761 C C . ASN A 1 96 ? -11.308 10.363 25.162 1.00 85.81 96 ASN A C 1
ATOM 763 O O . ASN A 1 96 ? -10.943 11.038 26.122 1.00 85.81 96 ASN A O 1
ATOM 767 N N . ASN A 1 97 ? -10.451 9.929 24.230 1.00 83.31 97 ASN A N 1
ATOM 768 C CA . ASN A 1 97 ? -9.005 10.183 24.218 1.00 83.31 97 ASN A CA 1
ATOM 769 C C . ASN A 1 97 ? -8.239 9.645 25.445 1.00 83.31 97 ASN A C 1
ATOM 771 O O . ASN A 1 97 ? -7.205 10.198 25.812 1.00 83.31 97 ASN A O 1
ATOM 775 N N . PHE A 1 98 ? -8.709 8.564 26.078 1.00 81.88 98 PHE A N 1
ATOM 776 C CA . PHE A 1 98 ? -7.947 7.881 27.136 1.00 81.88 98 PHE A CA 1
ATOM 777 C C . PHE A 1 98 ? -6.848 6.987 26.563 1.00 81.88 98 PHE A C 1
ATOM 779 O O . PHE A 1 98 ? -5.841 6.747 27.220 1.00 81.88 98 PHE A O 1
ATOM 786 N N . VAL A 1 99 ? -7.044 6.490 25.340 1.00 85.62 99 VAL A N 1
ATOM 787 C CA . VAL A 1 99 ? -6.079 5.646 24.634 1.00 85.62 99 VAL A CA 1
ATOM 788 C C . VAL A 1 99 ? -5.900 6.178 23.208 1.00 85.62 99 VAL A C 1
ATOM 790 O O . VAL A 1 99 ? -6.904 6.414 22.529 1.00 85.62 99 VAL A O 1
ATOM 793 N N . PRO A 1 100 ? -4.658 6.350 22.715 1.00 89.31 100 PRO A N 1
ATOM 794 C CA . PRO A 1 100 ? -4.418 6.810 21.350 1.00 89.31 100 PRO A CA 1
ATOM 795 C C . PRO A 1 100 ? -4.992 5.851 20.296 1.00 89.31 100 PRO A C 1
ATOM 797 O O . PRO A 1 100 ? -4.715 4.649 20.324 1.00 89.31 100 PRO A O 1
ATOM 800 N N . GLN A 1 101 ? -5.707 6.394 19.302 1.00 91.00 101 GLN A N 1
ATOM 801 C CA . GLN A 1 101 ? -6.308 5.646 18.182 1.00 91.00 101 GLN A CA 1
ATOM 802 C C . GLN A 1 101 ? -5.265 4.761 17.484 1.00 91.00 101 GLN A C 1
ATOM 804 O O . GLN A 1 101 ? -5.501 3.585 17.205 1.00 91.00 101 GLN A O 1
ATOM 809 N N . ARG A 1 102 ? -4.080 5.335 17.227 1.00 91.19 102 ARG A N 1
ATOM 810 C CA . ARG A 1 102 ? -2.973 4.666 16.537 1.00 91.19 102 ARG A CA 1
ATOM 811 C C . ARG A 1 102 ? -2.500 3.432 17.297 1.00 91.19 102 ARG A C 1
ATOM 813 O O . ARG A 1 102 ? -2.358 2.368 16.701 1.00 91.19 102 ARG A O 1
ATOM 820 N N . LEU A 1 103 ? -2.288 3.573 18.605 1.00 90.25 103 LEU A N 1
ATOM 821 C CA . LEU A 1 103 ? -1.793 2.491 19.451 1.00 90.25 103 LEU A CA 1
ATOM 822 C C . LEU A 1 103 ? -2.789 1.326 19.490 1.00 90.25 103 LEU A C 1
ATOM 824 O O . LEU A 1 103 ? -2.378 0.170 19.397 1.00 90.25 103 LEU A O 1
ATOM 828 N N . VAL A 1 104 ? -4.092 1.625 19.540 1.00 91.50 104 VAL A N 1
ATOM 829 C CA . VAL A 1 104 ? -5.157 0.613 19.478 1.00 91.50 104 VAL A CA 1
ATOM 830 C C . VAL A 1 104 ? -5.136 -0.132 18.148 1.00 91.50 104 VAL A C 1
ATOM 832 O O . VAL A 1 104 ? -5.059 -1.360 18.147 1.00 91.50 104 VAL A O 1
ATOM 835 N N . CYS A 1 105 ? -5.134 0.583 17.020 1.00 92.88 105 CYS A N 1
ATOM 836 C CA . CYS A 1 105 ? -5.079 -0.037 15.695 1.00 92.88 105 CYS A CA 1
ATOM 837 C C . CYS A 1 105 ? -3.834 -0.918 15.516 1.00 92.88 105 CYS A C 1
ATOM 839 O O . CYS A 1 105 ? -3.940 -2.051 15.047 1.00 92.88 105 CYS A O 1
ATOM 841 N N . GLU A 1 106 ? -2.655 -0.425 15.907 1.00 92.12 106 GLU A N 1
ATOM 842 C CA . GLU A 1 106 ? -1.410 -1.186 15.799 1.00 92.12 106 GLU A CA 1
ATOM 843 C C . GLU A 1 106 ? -1.426 -2.440 16.679 1.00 92.12 106 GLU A C 1
ATOM 845 O O . GLU A 1 106 ? -1.029 -3.509 16.219 1.00 92.12 106 GLU A O 1
ATOM 850 N N . THR A 1 107 ? -1.903 -2.329 17.920 1.00 90.75 107 THR A N 1
ATOM 851 C CA . THR A 1 107 ? -1.965 -3.458 18.859 1.00 90.75 107 THR A CA 1
ATOM 852 C C . THR A 1 107 ? -2.942 -4.530 18.379 1.00 90.75 107 THR A C 1
ATOM 854 O O . THR A 1 107 ? -2.616 -5.716 18.416 1.00 90.75 107 THR A O 1
ATOM 857 N N . LEU A 1 108 ? -4.104 -4.128 17.850 1.00 92.50 108 LEU A N 1
ATOM 858 C CA . LEU A 1 108 ? -5.072 -5.055 17.259 1.00 92.50 108 LEU A CA 1
ATOM 859 C C . LEU A 1 108 ? -4.469 -5.801 16.061 1.00 92.50 108 LEU A C 1
ATOM 861 O O . LEU A 1 108 ? -4.558 -7.025 15.996 1.00 92.50 108 LEU A O 1
ATOM 865 N N . LEU A 1 109 ? -3.816 -5.089 15.136 1.00 90.62 109 LEU A N 1
ATOM 866 C CA . LEU A 1 109 ? -3.248 -5.692 13.924 1.00 90.62 109 LEU A CA 1
ATOM 867 C C . LEU A 1 109 ? -2.009 -6.563 14.187 1.00 90.62 109 LEU A C 1
ATOM 869 O O . LEU A 1 109 ? -1.802 -7.551 13.474 1.00 90.62 109 LEU A O 1
ATOM 873 N N . LYS A 1 110 ? -1.195 -6.212 15.192 1.00 90.69 110 LYS A N 1
ATOM 874 C CA . LYS A 1 110 ? -0.011 -6.977 15.625 1.00 90.69 110 LYS A CA 1
ATOM 875 C C . LYS A 1 110 ? -0.365 -8.198 16.478 1.00 90.69 110 LYS A C 1
ATOM 877 O O . LYS A 1 110 ? 0.507 -9.021 16.719 1.00 90.69 110 LYS A O 1
ATOM 882 N N . CYS A 1 111 ? -1.611 -8.335 16.933 1.00 88.62 111 CYS A N 1
ATOM 883 C CA . CYS A 1 111 ? -2.027 -9.479 17.734 1.00 88.62 111 CYS A CA 1
ATOM 884 C C . CYS A 1 111 ? -1.927 -10.787 16.926 1.00 88.62 111 CYS A C 1
ATOM 886 O O . CYS A 1 111 ? -2.533 -10.922 15.858 1.00 88.62 111 CYS A O 1
ATOM 888 N N . ASP A 1 112 ? -1.207 -11.776 17.461 1.00 85.00 112 ASP A N 1
ATOM 889 C CA . ASP A 1 112 ? -1.036 -13.090 16.822 1.00 85.00 112 ASP A CA 1
ATOM 890 C C . ASP A 1 112 ? -2.357 -13.859 16.706 1.00 85.00 112 ASP A C 1
ATOM 892 O O . ASP A 1 112 ? -2.558 -14.625 15.765 1.00 85.00 112 ASP A O 1
ATOM 896 N N . ALA A 1 113 ? -3.295 -13.604 17.623 1.00 84.00 113 ALA A N 1
ATOM 897 C CA . ALA A 1 113 ? -4.628 -14.198 17.607 1.00 84.00 113 ALA A CA 1
ATOM 898 C C . ALA A 1 113 ? -5.548 -13.602 16.524 1.00 84.00 113 ALA A C 1
ATOM 900 O O . ALA A 1 113 ? -6.618 -14.156 16.260 1.00 84.00 113 ALA A O 1
ATOM 901 N N . LEU A 1 114 ? -5.150 -12.499 15.869 1.00 86.94 114 LEU A N 1
ATOM 902 C CA . LEU A 1 114 ? -5.874 -11.936 14.730 1.00 86.94 114 LEU A CA 1
ATOM 903 C C . LEU A 1 114 ? -5.623 -12.790 13.478 1.00 86.94 114 LEU A C 1
ATOM 905 O O . LEU A 1 114 ? -4.781 -12.473 12.624 1.00 86.94 114 LEU A O 1
ATOM 909 N N . VAL A 1 115 ? -6.377 -13.887 13.397 1.00 85.06 115 VAL A N 1
ATOM 910 C CA . VAL A 1 115 ? -6.384 -14.869 12.308 1.00 85.06 115 VAL A CA 1
ATOM 911 C C . VAL A 1 115 ? -7.808 -15.017 11.780 1.00 85.06 115 VAL A C 1
ATOM 913 O O . VAL A 1 115 ? -8.761 -15.013 12.553 1.00 85.06 115 VAL A O 1
ATOM 916 N N . TYR A 1 116 ? -7.963 -15.209 10.467 1.00 82.38 116 TYR A N 1
ATOM 917 C CA . TYR A 1 116 ? -9.274 -15.322 9.811 1.00 82.38 116 TYR A CA 1
ATOM 918 C C . TYR A 1 116 ? -10.137 -16.499 10.312 1.00 82.38 116 TYR A C 1
ATOM 920 O O . TYR A 1 116 ? -11.345 -16.505 10.089 1.00 82.38 116 TYR A O 1
ATOM 928 N N . HIS A 1 117 ? -9.534 -17.487 10.987 1.00 82.88 117 HIS A N 1
ATOM 929 C CA . HIS A 1 117 ? -10.245 -18.588 11.644 1.00 82.88 117 HIS A CA 1
ATOM 930 C C . HIS A 1 117 ? -11.086 -18.126 12.843 1.00 82.88 117 HIS A C 1
ATOM 932 O O . HIS A 1 117 ? -12.125 -18.721 13.110 1.00 82.88 117 HIS A O 1
ATOM 938 N N . ASN A 1 118 ? -10.664 -17.070 13.546 1.00 84.50 118 ASN A N 1
ATOM 939 C CA . ASN A 1 118 ? -11.446 -16.460 14.616 1.00 84.50 118 ASN A CA 1
ATOM 940 C C . ASN A 1 118 ? -12.334 -15.359 14.018 1.00 84.50 118 ASN A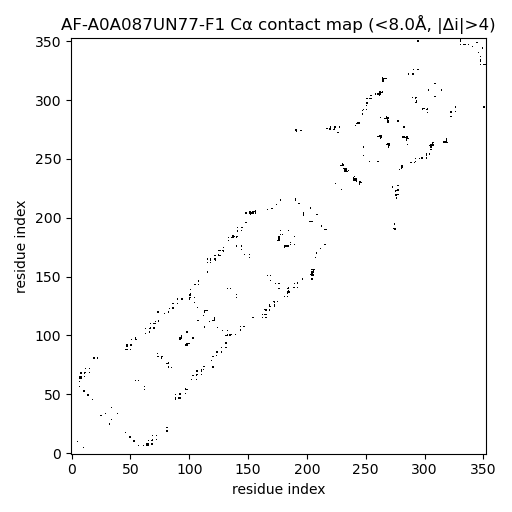 C 1
ATOM 942 O O . ASN A 1 118 ? -11.969 -14.184 14.011 1.00 84.50 118 ASN A O 1
ATOM 946 N N . GLU A 1 119 ? -13.478 -15.765 13.458 1.00 86.00 119 GLU A N 1
ATOM 947 C CA . GLU A 1 119 ? -14.396 -14.877 12.733 1.00 86.00 119 GLU A CA 1
ATOM 948 C C . GLU A 1 119 ? -14.832 -13.665 13.557 1.00 86.00 119 GLU A C 1
ATOM 950 O O . GLU A 1 119 ? -14.800 -12.539 13.057 1.00 86.00 119 GLU A O 1
ATOM 955 N N . ASP A 1 120 ? -15.230 -13.890 14.808 1.00 85.38 120 ASP A N 1
ATOM 956 C CA . ASP A 1 120 ? -15.798 -12.849 15.656 1.00 85.38 120 ASP A CA 1
ATOM 957 C C . ASP A 1 120 ? -14.756 -11.805 16.038 1.00 85.38 120 ASP A C 1
ATOM 959 O O . ASP A 1 120 ? -14.981 -10.610 15.833 1.00 85.38 120 ASP A O 1
ATOM 963 N N . PHE A 1 121 ? -13.596 -12.247 16.536 1.00 89.19 121 PHE A N 1
ATOM 964 C CA . PHE A 1 121 ? -12.503 -11.339 16.871 1.00 89.19 121 PHE A CA 1
ATOM 965 C C . PHE A 1 121 ? -12.052 -10.562 15.633 1.00 89.19 121 PHE A C 1
ATOM 967 O O . PHE A 1 121 ? -11.946 -9.340 15.682 1.00 89.19 121 PHE A O 1
ATOM 974 N N . TRP A 1 122 ? -11.899 -11.246 14.494 1.00 91.12 122 TRP A N 1
ATOM 975 C CA . TRP A 1 122 ? -11.545 -10.620 13.225 1.00 91.12 122 TRP A CA 1
ATOM 976 C C . TRP A 1 122 ? -12.530 -9.519 12.827 1.00 91.12 122 TRP A C 1
ATOM 978 O O . TRP A 1 122 ? -12.136 -8.372 12.616 1.00 91.12 122 TRP A O 1
ATOM 988 N N . CYS A 1 123 ? -13.821 -9.845 12.739 1.00 90.88 123 CYS A N 1
ATOM 989 C CA . CYS A 1 123 ? -14.836 -8.896 12.300 1.00 90.88 123 CYS A CA 1
ATOM 990 C C . CYS A 1 123 ? -14.929 -7.696 13.246 1.00 90.88 123 CYS A C 1
ATOM 992 O O . CYS A 1 123 ? -14.957 -6.561 12.775 1.00 90.88 123 CYS A O 1
ATOM 994 N N . GLN A 1 124 ? -14.931 -7.924 14.563 1.00 89.50 124 GLN A N 1
ATOM 995 C CA . GLN A 1 124 ? -15.017 -6.838 15.541 1.00 89.50 124 GLN A CA 1
ATOM 996 C C . GLN A 1 124 ? -13.768 -5.947 15.532 1.00 89.50 124 GLN A C 1
ATOM 998 O O . GLN A 1 124 ? -13.906 -4.725 15.574 1.00 89.50 124 GLN A O 1
ATOM 1003 N N . SER A 1 125 ? -12.565 -6.515 15.387 1.00 92.62 125 SER A N 1
ATOM 1004 C CA . SER A 1 125 ? -11.333 -5.729 15.256 1.00 92.62 125 SER A CA 1
ATOM 1005 C C . SER A 1 125 ? -11.374 -4.806 14.039 1.00 92.62 125 SER A C 1
ATOM 1007 O O . SER A 1 125 ? -11.127 -3.611 14.177 1.00 92.62 125 SER A O 1
ATOM 1009 N N . PHE A 1 126 ? -11.728 -5.320 12.857 1.00 94.00 126 PHE A N 1
ATOM 1010 C CA . PHE A 1 126 ? -11.808 -4.494 11.646 1.00 94.00 126 PHE A CA 1
ATOM 1011 C C . PHE A 1 126 ? -12.959 -3.479 11.698 1.00 94.00 126 PHE A C 1
ATOM 1013 O O . PHE A 1 126 ? -12.791 -2.356 11.233 1.00 94.00 126 PHE A O 1
ATOM 1020 N N . MET A 1 127 ? -14.095 -3.822 12.316 1.00 93.00 127 MET A N 1
ATOM 1021 C CA . MET A 1 127 ? -15.184 -2.868 12.558 1.00 93.00 127 MET A CA 1
ATOM 1022 C C . MET A 1 127 ? -14.765 -1.728 13.489 1.00 93.00 127 MET A C 1
ATOM 1024 O O . MET A 1 127 ? -15.153 -0.587 13.249 1.00 93.00 127 MET A O 1
ATOM 1028 N N . LEU A 1 128 ? -13.988 -2.015 14.537 1.00 92.69 128 LEU A N 1
ATOM 1029 C CA . LEU A 1 128 ? -13.459 -0.981 15.423 1.00 92.69 128 LEU A CA 1
ATOM 1030 C C . LEU A 1 128 ? -12.445 -0.100 14.686 1.00 92.69 128 LEU A C 1
ATOM 1032 O O . LEU A 1 128 ? -12.557 1.121 14.752 1.00 92.69 128 LEU A O 1
ATOM 1036 N N . ILE A 1 129 ? -11.510 -0.708 13.943 1.00 94.56 129 ILE A N 1
ATOM 1037 C CA . ILE A 1 129 ? -10.516 0.015 13.135 1.00 94.56 129 ILE A CA 1
ATOM 1038 C C . ILE A 1 129 ? -11.211 0.992 12.178 1.00 94.56 129 ILE A C 1
ATOM 1040 O O . ILE A 1 129 ? -10.849 2.162 12.165 1.00 94.56 129 ILE A O 1
ATOM 1044 N N . ASP A 1 130 ? -12.243 0.558 11.449 1.00 94.62 130 ASP A N 1
ATOM 1045 C CA . ASP A 1 130 ? -13.016 1.407 10.525 1.00 94.62 130 ASP A CA 1
ATOM 1046 C C . ASP A 1 130 ? -13.565 2.683 11.188 1.00 94.62 130 ASP A C 1
ATOM 1048 O O . ASP A 1 130 ? -13.565 3.753 10.588 1.00 94.62 130 ASP A O 1
ATOM 1052 N N . LYS A 1 131 ? -14.001 2.590 12.450 1.00 92.19 131 LYS A N 1
ATOM 1053 C CA . LYS A 1 131 ? -14.554 3.731 13.193 1.00 92.19 131 LYS A CA 1
ATOM 1054 C C . LYS A 1 131 ? -13.489 4.705 13.689 1.00 92.19 131 LYS A C 1
ATOM 1056 O O . LYS A 1 131 ? -13.744 5.904 13.746 1.00 92.19 131 LYS A O 1
ATOM 1061 N N . ILE A 1 132 ? -12.325 4.200 14.099 1.00 93.00 132 ILE A N 1
ATOM 1062 C CA . ILE A 1 132 ? -11.303 5.009 14.786 1.00 93.00 132 ILE A CA 1
ATOM 1063 C C . ILE A 1 132 ? -10.182 5.491 13.862 1.00 93.00 132 ILE A C 1
ATOM 1065 O O . ILE A 1 132 ? -9.441 6.402 14.231 1.00 93.00 132 ILE A O 1
ATOM 1069 N N . ILE A 1 133 ? -10.052 4.912 12.663 1.00 93.12 133 ILE A N 1
ATOM 1070 C CA . ILE A 1 133 ? -8.957 5.202 11.726 1.00 93.12 133 ILE A CA 1
ATOM 1071 C C . ILE A 1 133 ? -8.883 6.677 11.319 1.00 93.12 133 ILE A C 1
ATOM 1073 O O . ILE A 1 133 ? -7.793 7.178 11.058 1.00 93.12 133 ILE A O 1
ATOM 1077 N N . ALA A 1 134 ? -10.013 7.391 11.339 1.00 91.75 134 ALA A N 1
ATOM 1078 C CA . ALA A 1 134 ? -10.081 8.819 11.040 1.00 91.75 134 ALA A CA 1
ATOM 1079 C C . ALA A 1 134 ? -9.295 9.705 12.021 1.00 91.75 134 ALA A C 1
ATOM 1081 O O . ALA A 1 134 ? -8.906 10.812 11.663 1.00 91.75 134 ALA A O 1
ATOM 1082 N N . GLY A 1 135 ? -9.037 9.228 13.244 1.00 90.06 135 GLY A N 1
ATOM 1083 C CA . GLY A 1 135 ? -8.225 9.948 14.228 1.00 90.06 135 GLY A CA 1
ATOM 1084 C C . GLY A 1 135 ? -6.725 9.637 14.162 1.00 90.06 135 GLY A C 1
ATOM 1085 O O . GLY A 1 135 ? -5.976 10.125 15.003 1.00 90.06 135 GLY A O 1
ATOM 1086 N N . VAL A 1 136 ? -6.272 8.811 13.213 1.00 93.38 136 VAL A N 1
ATOM 1087 C CA . VAL A 1 136 ? -4.856 8.445 13.051 1.00 93.38 136 VAL A CA 1
ATOM 1088 C C . VAL A 1 136 ? -4.184 9.374 12.038 1.00 93.38 136 VAL A C 1
ATOM 1090 O O . VAL A 1 136 ? -4.775 9.756 11.032 1.00 93.38 136 VAL A O 1
ATOM 1093 N N . ASP A 1 137 ? -2.921 9.726 12.280 1.00 93.12 137 ASP A N 1
ATOM 1094 C CA . ASP A 1 137 ? -2.131 10.532 11.352 1.00 93.12 137 ASP A CA 1
ATOM 1095 C C . ASP A 1 137 ? -1.892 9.807 10.014 1.00 93.12 137 ASP A C 1
ATOM 1097 O O . ASP A 1 137 ? -1.782 8.582 9.965 1.00 93.12 137 ASP A O 1
ATOM 1101 N N . TYR A 1 138 ? -1.734 10.552 8.915 1.00 94.06 138 TYR A N 1
ATOM 1102 C CA . TYR A 1 138 ? -1.612 9.957 7.576 1.00 94.06 138 TYR A CA 1
ATOM 1103 C C . TYR A 1 138 ? -0.441 8.963 7.431 1.00 94.06 138 TYR A C 1
ATOM 1105 O O . TYR A 1 138 ? -0.521 8.036 6.620 1.00 94.06 138 TYR A O 1
ATOM 1113 N N . LYS A 1 139 ? 0.658 9.136 8.191 1.00 92.94 139 LYS A N 1
ATOM 1114 C CA . LYS A 1 139 ? 1.780 8.181 8.182 1.00 92.94 139 LYS A CA 1
ATOM 1115 C C . LYS A 1 139 ? 1.388 6.908 8.925 1.00 92.94 139 LYS A C 1
ATOM 1117 O O . LYS A 1 139 ? 1.611 5.823 8.403 1.00 92.94 139 LYS A O 1
ATOM 1122 N N . GLY A 1 140 ? 0.742 7.045 10.082 1.00 93.62 140 GLY A N 1
ATOM 1123 C CA . GLY A 1 140 ? 0.136 5.930 10.803 1.00 93.62 140 GLY A CA 1
ATOM 1124 C C . GLY A 1 140 ? -0.847 5.146 9.933 1.00 93.62 140 GLY A C 1
ATOM 1125 O O . GLY A 1 140 ? -0.723 3.931 9.830 1.00 93.62 140 GLY A O 1
ATOM 1126 N N . VAL A 1 141 ? -1.756 5.816 9.216 1.00 95.62 141 VAL A N 1
ATOM 1127 C CA . VAL A 1 141 ? -2.701 5.137 8.308 1.00 95.62 141 VAL A CA 1
ATOM 1128 C C . VAL A 1 141 ? -1.969 4.374 7.197 1.00 95.62 141 VAL A C 1
ATOM 1130 O O . VAL A 1 141 ? -2.356 3.251 6.877 1.00 95.62 141 VAL A O 1
ATOM 1133 N N . ARG A 1 142 ? -0.876 4.921 6.644 1.00 94.06 142 ARG A N 1
ATOM 1134 C CA . ARG A 1 142 ? -0.025 4.213 5.669 1.00 94.06 142 ARG A CA 1
ATOM 1135 C C . ARG A 1 142 ? 0.583 2.931 6.257 1.00 94.06 142 ARG A C 1
ATOM 1137 O O . ARG A 1 142 ? 0.535 1.886 5.607 1.00 94.06 142 ARG A O 1
ATOM 1144 N N . ASP A 1 143 ? 1.128 2.993 7.470 1.00 93.69 143 ASP A N 1
ATOM 1145 C CA . ASP A 1 143 ? 1.729 1.834 8.147 1.00 93.69 143 ASP A CA 1
ATOM 1146 C C . ASP A 1 143 ? 0.674 0.751 8.457 1.00 93.69 143 ASP A C 1
ATOM 1148 O O . ASP A 1 143 ? 0.901 -0.450 8.253 1.00 93.69 143 ASP A O 1
ATOM 1152 N N . LEU A 1 144 ? -0.519 1.179 8.887 1.00 94.19 144 LEU A N 1
ATOM 1153 C CA . LEU A 1 144 ? -1.666 0.301 9.115 1.00 94.19 144 LEU A CA 1
ATOM 1154 C C . LEU A 1 144 ? -2.125 -0.355 7.808 1.00 94.19 144 LEU A C 1
ATOM 1156 O O . LEU A 1 144 ? -2.300 -1.571 7.778 1.00 94.19 144 LEU A O 1
ATOM 1160 N N . LEU A 1 145 ? -2.247 0.406 6.712 1.00 94.00 145 LEU A N 1
ATOM 1161 C CA . LEU A 1 145 ? -2.625 -0.111 5.393 1.00 94.00 145 LEU A CA 1
ATOM 1162 C C . LEU A 1 145 ? -1.696 -1.245 4.946 1.00 94.00 145 LEU A C 1
ATOM 1164 O O . LEU A 1 145 ? -2.177 -2.285 4.500 1.00 94.00 145 LEU A O 1
ATOM 1168 N N . LYS A 1 146 ? -0.378 -1.082 5.102 1.00 91.69 146 LYS A N 1
ATOM 1169 C CA . LYS A 1 146 ? 0.601 -2.128 4.769 1.00 91.69 146 LYS A CA 1
ATOM 1170 C C . LYS A 1 146 ? 0.320 -3.425 5.534 1.00 91.69 146 LYS A C 1
ATOM 1172 O O . LYS A 1 146 ? 0.277 -4.499 4.937 1.00 91.69 146 LYS A O 1
ATOM 1177 N N . THR A 1 147 ? 0.070 -3.308 6.835 1.00 92.25 147 THR A N 1
ATOM 1178 C CA . THR A 1 147 ? -0.230 -4.449 7.712 1.00 92.25 147 THR A CA 1
ATOM 1179 C C . THR A 1 147 ? -1.572 -5.102 7.360 1.00 92.25 147 THR A C 1
ATOM 1181 O O . THR A 1 147 ? -1.677 -6.327 7.324 1.00 92.25 147 THR A O 1
ATOM 1184 N N . ILE A 1 148 ? -2.594 -4.303 7.034 1.00 92.25 148 ILE A N 1
ATOM 1185 C CA . ILE A 1 148 ? -3.915 -4.784 6.599 1.00 92.25 148 ILE A CA 1
ATOM 1186 C C . ILE A 1 148 ? -3.802 -5.550 5.277 1.00 92.25 148 ILE A C 1
ATOM 1188 O O . ILE A 1 148 ? -4.364 -6.638 5.149 1.00 92.25 148 ILE A O 1
ATOM 1192 N N . LEU A 1 149 ? -3.048 -5.021 4.307 1.00 89.62 149 LEU A N 1
ATOM 1193 C CA . LEU A 1 149 ? -2.793 -5.699 3.036 1.00 89.62 149 LEU A CA 1
ATOM 1194 C C . LEU A 1 149 ? -2.054 -7.025 3.252 1.00 89.62 149 LEU A C 1
ATOM 1196 O O . LEU A 1 149 ? -2.406 -8.014 2.615 1.00 89.62 149 LEU A O 1
ATOM 1200 N N . ASP A 1 150 ? -1.085 -7.087 4.167 1.00 88.12 150 ASP A N 1
ATOM 1201 C CA . ASP A 1 150 ? -0.376 -8.332 4.500 1.00 88.12 150 ASP A CA 1
ATOM 1202 C C . ASP A 1 150 ? -1.309 -9.382 5.118 1.00 88.12 150 ASP A C 1
ATOM 1204 O O . ASP A 1 150 ? -1.303 -10.546 4.711 1.00 88.12 150 ASP A O 1
ATOM 1208 N N . LYS A 1 151 ? -2.192 -8.966 6.032 1.00 87.75 151 LYS A N 1
ATOM 1209 C CA . LYS A 1 151 ? -3.229 -9.838 6.604 1.00 87.75 151 LYS A CA 1
ATOM 1210 C C . LYS A 1 151 ? -4.231 -10.312 5.543 1.00 87.75 151 LYS A C 1
ATOM 1212 O O . LYS A 1 151 ? -4.631 -11.474 5.573 1.00 87.75 151 LYS A O 1
ATOM 1217 N N . ALA A 1 152 ? -4.589 -9.461 4.579 1.00 86.88 152 ALA A N 1
ATOM 1218 C CA . ALA A 1 152 ? -5.464 -9.829 3.466 1.00 86.88 152 ALA A CA 1
ATOM 1219 C C . ALA A 1 152 ? -4.827 -10.877 2.533 1.00 86.88 152 ALA A C 1
ATOM 1221 O O . ALA A 1 152 ? -5.523 -11.791 2.099 1.00 86.88 152 ALA A O 1
ATOM 1222 N N . HIS A 1 153 ? -3.514 -10.797 2.272 1.00 83.81 153 HIS A N 1
ATOM 1223 C CA . HIS A 1 153 ? -2.782 -11.812 1.494 1.00 83.81 153 HIS A CA 1
ATOM 1224 C C . HIS A 1 153 ? -2.690 -13.168 2.209 1.00 83.81 153 HIS A C 1
ATOM 1226 O O . HIS A 1 153 ? -2.544 -14.199 1.556 1.00 83.81 153 HIS A O 1
ATOM 1232 N N . GLY A 1 154 ? -2.789 -13.189 3.542 1.00 80.88 154 GLY A N 1
ATOM 1233 C CA . GLY A 1 154 ? -2.813 -14.428 4.322 1.00 80.88 154 GLY A CA 1
ATOM 1234 C C . GLY A 1 154 ? -4.060 -15.294 4.090 1.00 80.88 154 GLY A C 1
ATOM 1235 O O . GLY A 1 154 ? -4.043 -16.487 4.404 1.00 80.88 154 GLY A O 1
ATOM 1236 N N . ILE A 1 155 ? -5.138 -14.732 3.532 1.00 82.19 155 ILE A N 1
ATOM 1237 C CA . ILE A 1 155 ? -6.383 -15.457 3.259 1.00 82.19 155 ILE A CA 1
ATOM 1238 C C . ILE A 1 155 ? -6.284 -16.115 1.879 1.00 82.19 155 ILE A C 1
ATOM 1240 O O . ILE A 1 155 ? -6.326 -15.448 0.849 1.00 82.19 155 ILE A O 1
ATOM 1244 N N . LYS A 1 156 ? -6.180 -17.447 1.839 1.00 73.19 156 LYS A N 1
ATOM 1245 C CA . LYS A 1 156 ? -6.079 -18.194 0.575 1.00 73.19 156 LYS A CA 1
ATOM 1246 C C . LYS A 1 156 ? -7.342 -18.018 -0.282 1.00 73.19 156 LYS A C 1
ATOM 1248 O O . LYS A 1 156 ? -8.454 -18.213 0.201 1.00 73.19 156 LYS A O 1
ATOM 1253 N N . CYS A 1 157 ? -7.163 -17.781 -1.584 1.00 65.44 157 CYS A N 1
ATOM 1254 C CA . CYS A 1 157 ? -8.253 -17.652 -2.567 1.00 65.44 157 CYS A CA 1
ATOM 1255 C C . CYS A 1 157 ? -9.142 -18.902 -2.719 1.00 65.44 157 CYS A C 1
ATOM 1257 O O . CYS A 1 157 ? -10.238 -18.797 -3.259 1.00 65.44 157 CYS A O 1
ATOM 1259 N N . ALA A 1 158 ? -8.680 -20.073 -2.266 1.00 61.97 158 ALA A N 1
ATOM 1260 C CA . ALA A 1 158 ? -9.422 -21.338 -2.316 1.00 61.97 158 ALA A CA 1
ATOM 1261 C C . ALA A 1 158 ? -10.378 -21.543 -1.121 1.00 61.97 158 ALA A C 1
ATOM 1263 O O . ALA A 1 158 ? -10.993 -22.602 -1.000 1.00 61.97 158 ALA A O 1
ATOM 1264 N N . ASN A 1 159 ? -10.473 -20.569 -0.212 1.00 62.00 159 ASN A N 1
ATOM 1265 C CA . ASN A 1 159 ? -11.276 -20.700 0.998 1.00 62.00 159 ASN A CA 1
ATOM 1266 C C . ASN A 1 159 ? -12.786 -20.564 0.717 1.00 62.00 159 ASN A C 1
ATOM 1268 O O . ASN A 1 159 ? -13.229 -19.834 -0.167 1.00 62.00 159 ASN A O 1
ATOM 1272 N N . ASN A 1 160 ? -13.566 -21.306 1.506 1.00 62.03 160 ASN A N 1
ATOM 1273 C CA . ASN A 1 160 ? -15.020 -21.463 1.425 1.00 62.03 160 ASN A CA 1
ATOM 1274 C C . ASN A 1 160 ? -15.785 -20.126 1.610 1.00 62.03 160 ASN A C 1
ATOM 1276 O O . ASN A 1 160 ? -15.295 -19.203 2.261 1.00 62.03 160 ASN A O 1
ATOM 1280 N N . VAL A 1 161 ? -17.032 -20.052 1.121 1.00 72.25 161 VAL A N 1
ATOM 1281 C CA . VAL A 1 161 ? -17.985 -18.923 1.263 1.00 72.25 161 VAL A CA 1
ATOM 1282 C C . VAL A 1 161 ? -18.176 -18.485 2.726 1.00 72.25 161 VAL A C 1
ATOM 1284 O O . VAL A 1 161 ? -18.528 -17.337 2.991 1.00 72.25 161 VAL A O 1
ATOM 1287 N N . ALA A 1 162 ? -17.881 -19.365 3.683 1.00 76.06 162 ALA A N 1
ATOM 1288 C CA . ALA A 1 162 ? -17.892 -19.072 5.113 1.00 76.06 162 ALA A CA 1
ATOM 1289 C C . ALA A 1 162 ? -16.963 -17.912 5.532 1.00 76.06 162 ALA A C 1
ATOM 1291 O O . ALA A 1 162 ? -17.231 -17.283 6.545 1.00 76.06 162 ALA A O 1
ATOM 1292 N N . VAL A 1 163 ? -15.917 -17.581 4.756 1.00 83.69 163 VAL A N 1
ATOM 1293 C CA . VAL A 1 163 ? -14.960 -16.504 5.106 1.00 83.69 163 VAL A CA 1
ATOM 1294 C C . VAL A 1 163 ? -15.412 -15.111 4.602 1.00 83.69 163 VAL A C 1
ATOM 1296 O O . VAL A 1 163 ? -14.678 -14.119 4.621 1.00 83.69 163 VAL A O 1
ATOM 1299 N N . MET A 1 164 ? -16.637 -15.002 4.077 1.00 85.88 164 MET A N 1
ATOM 1300 C CA . MET A 1 164 ? -17.112 -13.779 3.420 1.00 85.88 164 MET A CA 1
ATOM 1301 C C . MET A 1 164 ? -17.377 -12.613 4.380 1.00 85.88 164 MET A C 1
ATOM 1303 O O . MET A 1 164 ? -17.232 -11.462 3.965 1.00 85.88 164 MET A O 1
ATOM 1307 N N . SER A 1 165 ? -17.774 -12.863 5.628 1.00 88.12 165 SER A N 1
ATOM 1308 C CA . SER A 1 165 ? -17.953 -11.817 6.650 1.00 88.12 165 SER A CA 1
ATOM 1309 C C . SER A 1 165 ? -16.609 -11.171 7.003 1.00 88.12 165 SER A C 1
ATOM 1311 O O . SER A 1 165 ? -16.487 -9.946 6.961 1.00 88.12 165 SER A O 1
ATOM 1313 N N . GLN A 1 166 ? -15.574 -11.986 7.208 1.00 89.44 166 GLN A N 1
ATOM 1314 C CA . GLN A 1 166 ? -14.198 -11.572 7.490 1.00 89.44 166 GLN A CA 1
ATOM 1315 C C . GLN A 1 166 ? -13.618 -10.745 6.337 1.00 89.44 166 GLN A C 1
ATOM 1317 O O . GLN A 1 166 ? -13.007 -9.697 6.559 1.00 89.44 166 GLN A O 1
ATOM 1322 N N . LEU A 1 167 ? -13.845 -11.182 5.093 1.00 89.44 167 LEU A N 1
ATOM 1323 C CA . LEU A 1 167 ? -13.414 -10.452 3.898 1.00 89.44 167 LEU A CA 1
ATOM 1324 C C . LEU A 1 167 ? -14.131 -9.106 3.750 1.00 89.44 167 LEU A C 1
ATOM 1326 O O . LEU A 1 167 ? -13.493 -8.112 3.406 1.00 89.44 167 LEU A O 1
ATOM 1330 N N . ARG A 1 168 ? -15.442 -9.050 4.025 1.00 91.25 168 ARG A N 1
ATOM 1331 C CA . ARG A 1 168 ? -16.213 -7.794 4.007 1.00 91.25 168 ARG A CA 1
ATOM 1332 C C . ARG A 1 168 ? -15.730 -6.814 5.074 1.00 91.25 168 ARG A C 1
ATOM 1334 O O . ARG A 1 168 ? -15.683 -5.621 4.794 1.00 91.25 168 ARG A O 1
ATOM 1341 N N . ALA A 1 169 ? -15.347 -7.300 6.255 1.00 91.88 169 ALA A N 1
ATOM 1342 C CA . ALA A 1 169 ? -14.828 -6.449 7.323 1.00 91.88 169 ALA A CA 1
ATOM 1343 C C . ALA A 1 169 ? -13.541 -5.719 6.892 1.00 91.88 169 ALA A C 1
ATOM 1345 O O . ALA A 1 169 ? -13.442 -4.506 7.054 1.00 91.88 169 ALA A O 1
ATOM 1346 N N . ILE A 1 170 ? -12.604 -6.426 6.247 1.00 93.19 170 ILE A N 1
ATOM 1347 C CA . ILE A 1 170 ? -11.396 -5.812 5.664 1.00 93.19 170 ILE A CA 1
ATOM 1348 C C . ILE A 1 170 ? -11.764 -4.868 4.521 1.00 93.19 170 ILE A C 1
ATOM 1350 O O . ILE A 1 170 ? -11.226 -3.769 4.431 1.00 93.19 170 ILE A O 1
ATOM 1354 N N . GLN A 1 171 ? -12.661 -5.307 3.630 1.00 92.94 171 GLN A N 1
ATOM 1355 C CA . GLN A 1 171 ? -13.056 -4.526 2.462 1.00 92.94 171 GLN A CA 1
ATOM 1356 C C . GLN A 1 171 ? -13.582 -3.156 2.877 1.00 92.94 171 GLN A C 1
ATOM 1358 O O . GLN A 1 171 ? -13.193 -2.168 2.271 1.00 92.94 171 GLN A O 1
ATOM 1363 N N . LYS A 1 172 ? -14.406 -3.100 3.926 1.00 94.88 172 LYS A N 1
ATOM 1364 C CA . LYS A 1 172 ? -14.958 -1.851 4.443 1.00 94.88 172 LYS A CA 1
ATOM 1365 C C . LYS A 1 172 ? -13.857 -0.886 4.895 1.00 94.88 172 LYS A C 1
ATOM 1367 O O . LYS A 1 172 ? -13.852 0.261 4.475 1.00 94.88 172 LYS A O 1
ATOM 1372 N N . VAL A 1 173 ? -12.871 -1.376 5.651 1.00 95.12 173 VAL A N 1
ATOM 1373 C CA . VAL A 1 173 ? -11.719 -0.557 6.068 1.00 95.12 173 VAL A CA 1
ATOM 1374 C C . VAL A 1 173 ? -10.909 -0.082 4.860 1.00 95.12 173 VAL A C 1
ATOM 1376 O O . VAL A 1 173 ? -10.510 1.077 4.803 1.00 95.12 173 VAL A O 1
ATOM 1379 N N . LEU A 1 174 ? -10.674 -0.950 3.871 1.00 94.19 174 LEU A N 1
ATOM 1380 C CA . LEU A 1 174 ? -9.971 -0.565 2.644 1.00 94.19 174 LEU A CA 1
ATOM 1381 C C . LEU A 1 174 ? -10.750 0.478 1.836 1.00 94.19 174 LEU A C 1
ATOM 1383 O O . LEU A 1 174 ? -10.132 1.395 1.308 1.00 94.19 174 LEU A O 1
ATOM 1387 N N . GLU A 1 175 ? -12.076 0.368 1.754 1.00 94.88 175 GLU A N 1
ATOM 1388 C CA . GLU A 1 175 ? -12.944 1.364 1.117 1.00 94.88 175 GLU A CA 1
ATOM 1389 C C . GLU A 1 175 ? -12.822 2.722 1.814 1.00 94.88 175 GLU A C 1
ATOM 1391 O O . GLU A 1 175 ? -12.612 3.723 1.133 1.00 94.88 175 GLU A O 1
ATOM 1396 N N . THR A 1 176 ? -12.838 2.748 3.149 1.00 94.94 176 THR A N 1
ATOM 1397 C CA . THR A 1 176 ? -12.639 3.969 3.945 1.00 94.94 176 THR A CA 1
ATOM 1398 C C . THR A 1 176 ? -11.247 4.578 3.729 1.00 94.94 176 THR A C 1
ATOM 1400 O O . THR A 1 176 ? -11.118 5.790 3.572 1.00 94.94 176 THR A O 1
ATOM 1403 N N . ILE A 1 177 ? -10.190 3.758 3.665 1.00 95.31 177 ILE A N 1
ATOM 1404 C CA . ILE A 1 177 ? -8.822 4.237 3.388 1.00 95.31 177 ILE A CA 1
ATOM 1405 C C . ILE A 1 177 ? -8.686 4.754 1.949 1.00 95.31 177 ILE A C 1
ATOM 1407 O O . ILE A 1 177 ? -7.980 5.734 1.713 1.00 95.31 177 ILE A O 1
ATOM 1411 N N . PHE A 1 178 ? -9.321 4.093 0.979 1.00 93.81 178 PHE A N 1
ATOM 1412 C CA . PHE A 1 178 ? -9.191 4.415 -0.447 1.00 93.81 178 PHE A CA 1
ATOM 1413 C C . PHE A 1 178 ? -10.104 5.568 -0.869 1.00 93.81 178 PHE A C 1
ATOM 1415 O O . PHE A 1 178 ? -9.906 6.142 -1.946 1.00 93.81 178 PHE A O 1
ATOM 1422 N N . ASP A 1 179 ? -11.088 5.919 -0.043 1.00 94.25 179 ASP A N 1
ATOM 1423 C CA . ASP A 1 179 ? -11.974 7.038 -0.301 1.00 94.25 179 ASP A CA 1
ATOM 1424 C C . ASP A 1 179 ? -11.219 8.374 -0.254 1.00 94.25 179 ASP A C 1
ATOM 1426 O O . ASP A 1 179 ? -10.677 8.817 0.762 1.00 94.25 179 ASP A O 1
ATOM 1430 N N . ARG A 1 180 ? -11.226 9.053 -1.401 1.00 92.69 180 ARG A N 1
ATOM 1431 C CA . ARG A 1 180 ? -10.573 10.351 -1.586 1.00 92.69 180 ARG A CA 1
ATOM 1432 C C . ARG A 1 180 ? -11.283 11.461 -0.814 1.00 92.69 180 ARG A C 1
ATOM 1434 O O . ARG A 1 180 ? -10.636 12.452 -0.490 1.00 92.69 180 ARG A O 1
ATOM 1441 N N . ASN A 1 181 ? -12.572 11.297 -0.513 1.00 92.88 181 ASN A N 1
ATOM 1442 C CA . ASN A 1 181 ? -13.346 12.295 0.224 1.00 92.88 181 ASN A CA 1
ATOM 1443 C C . ASN A 1 181 ? -13.033 12.258 1.722 1.00 92.88 181 ASN A C 1
ATOM 1445 O O . ASN A 1 181 ? -12.935 13.311 2.347 1.00 92.88 181 ASN A O 1
ATOM 1449 N N . THR A 1 182 ? -12.806 11.066 2.281 1.00 90.12 182 THR A N 1
ATOM 1450 C CA . THR A 1 182 ? -12.377 10.908 3.679 1.00 90.12 182 THR A CA 1
ATOM 1451 C C . THR A 1 182 ? -10.972 11.487 3.913 1.00 90.12 182 THR A C 1
ATOM 1453 O O . THR A 1 182 ? -10.676 11.965 5.004 1.00 90.12 182 THR A O 1
ATOM 1456 N N . CYS A 1 183 ? -10.115 11.516 2.881 1.00 91.94 183 CYS A N 1
ATOM 1457 C CA . CYS A 1 183 ? -8.820 12.214 2.889 1.00 91.94 183 CYS A CA 1
ATOM 1458 C C . CYS A 1 183 ? -7.881 11.797 4.047 1.00 91.94 183 CYS A C 1
ATOM 1460 O O . CYS A 1 183 ? -7.130 12.608 4.586 1.00 91.94 183 CYS A O 1
ATOM 1462 N N . LEU A 1 184 ? -7.893 10.510 4.420 1.00 93.06 184 LEU A N 1
ATOM 1463 C CA . LEU A 1 184 ? -7.058 9.977 5.511 1.00 93.06 184 LEU A CA 1
ATOM 1464 C C . LEU A 1 184 ? -5.556 10.046 5.209 1.00 93.06 184 LEU A C 1
ATOM 1466 O O . LEU A 1 184 ? -4.733 10.239 6.102 1.00 93.06 184 LEU A O 1
ATOM 1470 N N . LEU A 1 185 ? -5.188 9.877 3.938 1.00 94.38 185 LEU A N 1
ATOM 1471 C CA . LEU A 1 185 ? -3.830 10.079 3.455 1.00 94.38 185 LEU A CA 1
ATOM 1472 C C . LEU A 1 185 ? -3.817 10.452 1.967 1.00 94.38 185 LEU A C 1
ATOM 1474 O O . LEU A 1 185 ? -4.756 10.123 1.235 1.00 94.38 185 LEU A O 1
ATOM 1478 N N . PRO A 1 186 ? -2.734 11.087 1.478 1.00 94.38 186 PRO A N 1
ATOM 1479 C CA . PRO A 1 186 ? -2.559 11.340 0.056 1.00 94.38 186 PRO A CA 1
ATOM 1480 C C . PRO A 1 186 ? -2.682 10.050 -0.756 1.00 94.38 186 PRO A C 1
ATOM 1482 O O . PRO A 1 186 ? -1.922 9.101 -0.559 1.00 94.38 186 PRO A O 1
ATOM 1485 N N . SER A 1 187 ? -3.598 10.031 -1.724 1.00 93.69 187 SER A N 1
ATOM 1486 C CA . SER A 1 187 ? -3.916 8.819 -2.487 1.00 93.69 187 SER A CA 1
ATOM 1487 C C . SER A 1 187 ? -2.706 8.242 -3.240 1.00 93.69 187 SER A C 1
ATOM 1489 O O . SER A 1 187 ? -2.644 7.041 -3.480 1.00 93.69 187 SER A O 1
ATOM 1491 N N . TYR A 1 188 ? -1.716 9.072 -3.588 1.00 91.69 188 TYR A N 1
ATOM 1492 C CA . TYR A 1 188 ? -0.461 8.616 -4.199 1.00 91.69 188 TYR A CA 1
ATOM 1493 C C . TYR A 1 188 ? 0.366 7.708 -3.267 1.00 91.69 188 TYR A C 1
ATOM 1495 O O . TYR A 1 188 ? 1.011 6.775 -3.735 1.00 91.69 188 TYR A O 1
ATOM 1503 N N . LEU A 1 189 ? 0.319 7.924 -1.945 1.00 93.00 189 LEU A N 1
ATOM 1504 C CA . LEU A 1 189 ? 0.985 7.042 -0.978 1.00 93.00 189 LEU A CA 1
ATOM 1505 C C . LEU A 1 189 ? 0.277 5.688 -0.865 1.00 93.00 189 LEU A C 1
ATOM 1507 O O . LEU A 1 189 ? 0.942 4.667 -0.715 1.00 93.00 189 LEU A O 1
ATOM 1511 N N . ILE A 1 190 ? -1.055 5.674 -0.978 1.00 93.25 190 ILE A N 1
ATOM 1512 C CA . ILE A 1 190 ? -1.837 4.430 -1.058 1.00 93.25 190 ILE A CA 1
ATOM 1513 C C . ILE A 1 190 ? -1.405 3.642 -2.295 1.00 93.25 190 ILE A C 1
ATOM 1515 O O . ILE A 1 190 ? -1.125 2.451 -2.194 1.00 93.25 190 ILE A O 1
ATOM 1519 N N . LEU A 1 191 ? -1.309 4.311 -3.450 1.00 92.06 191 LEU A N 1
ATOM 1520 C CA . LEU A 1 191 ? -0.883 3.686 -4.701 1.00 92.06 191 LEU A CA 1
ATOM 1521 C C . LEU A 1 191 ? 0.500 3.035 -4.573 1.00 92.06 191 LEU A C 1
ATOM 1523 O O . LEU A 1 191 ? 0.667 1.892 -4.991 1.00 92.06 191 LEU A O 1
ATOM 1527 N N . ASP A 1 192 ? 1.463 3.739 -3.974 1.00 89.88 192 ASP A N 1
ATOM 1528 C CA . ASP A 1 192 ? 2.826 3.244 -3.757 1.00 89.88 192 ASP A CA 1
ATOM 1529 C C . ASP A 1 192 ? 2.840 1.953 -2.917 1.00 89.88 192 ASP A C 1
ATOM 1531 O O . ASP A 1 192 ? 3.480 0.972 -3.293 1.00 89.88 192 ASP A O 1
ATOM 1535 N N . GLU A 1 193 ? 2.086 1.901 -1.814 1.00 90.12 193 GLU A N 1
ATOM 1536 C CA . GLU A 1 193 ? 1.990 0.687 -0.988 1.00 90.12 193 GLU A CA 1
ATOM 1537 C C . GLU A 1 193 ? 1.265 -0.459 -1.707 1.00 90.12 193 GLU A C 1
ATOM 1539 O O . GLU A 1 193 ? 1.705 -1.610 -1.654 1.00 90.12 193 GLU A O 1
ATOM 1544 N N . VAL A 1 194 ? 0.183 -0.150 -2.423 1.00 90.06 194 VAL A N 1
ATOM 1545 C CA . VAL A 1 194 ? -0.597 -1.135 -3.180 1.00 90.06 194 VAL A CA 1
ATOM 1546 C C . VAL A 1 194 ? 0.236 -1.749 -4.307 1.00 90.06 194 VAL A C 1
ATOM 1548 O O . VAL A 1 194 ? 0.286 -2.972 -4.420 1.00 90.06 194 VAL A O 1
ATOM 1551 N N . GLN A 1 195 ? 0.929 -0.940 -5.114 1.00 86.56 195 GLN A N 1
ATOM 1552 C CA . GLN A 1 195 ? 1.740 -1.440 -6.230 1.00 86.56 195 GLN A CA 1
ATOM 1553 C C . GLN A 1 195 ? 2.999 -2.191 -5.779 1.00 86.56 195 GLN A C 1
ATOM 1555 O O . GLN A 1 195 ? 3.439 -3.101 -6.476 1.00 86.56 195 GLN A O 1
ATOM 1560 N N . LYS A 1 196 ? 3.566 -1.883 -4.603 1.00 86.19 196 LYS A N 1
ATOM 1561 C CA . LYS A 1 196 ? 4.653 -2.697 -4.021 1.00 86.19 196 LYS A CA 1
ATOM 1562 C C . LYS A 1 196 ? 4.187 -4.093 -3.624 1.00 86.19 196 LYS A C 1
ATOM 1564 O O . LYS A 1 196 ? 4.964 -5.042 -3.703 1.00 86.19 196 LYS A O 1
ATOM 1569 N N . LYS A 1 197 ? 2.951 -4.205 -3.131 1.00 79.81 197 LYS A N 1
ATOM 1570 C CA . LYS A 1 197 ? 2.400 -5.452 -2.586 1.00 79.81 197 LYS A CA 1
ATOM 1571 C C . LYS A 1 197 ? 1.693 -6.304 -3.633 1.00 79.81 197 LYS A C 1
ATOM 1573 O O . LYS A 1 197 ? 1.674 -7.517 -3.475 1.00 79.81 197 LYS A O 1
ATOM 1578 N N . ILE A 1 198 ? 1.146 -5.699 -4.686 1.00 73.94 198 ILE A N 1
ATOM 1579 C CA . ILE A 1 198 ? 0.478 -6.408 -5.781 1.00 73.94 198 ILE A CA 1
ATOM 1580 C C . ILE A 1 198 ? 1.467 -6.543 -6.939 1.00 73.94 198 ILE A C 1
ATOM 1582 O O . ILE A 1 198 ? 1.733 -5.560 -7.632 1.00 73.94 198 ILE A O 1
ATOM 1586 N N . PRO A 1 199 ? 2.023 -7.743 -7.183 1.00 60.97 199 PRO A N 1
ATOM 1587 C CA . PRO A 1 199 ? 2.952 -7.945 -8.281 1.00 60.97 199 PRO A CA 1
ATOM 1588 C C . PRO A 1 199 ? 2.275 -7.691 -9.631 1.00 60.97 199 PRO A C 1
ATOM 1590 O O . PRO A 1 199 ? 1.078 -7.938 -9.802 1.00 60.97 199 PRO A O 1
ATOM 1593 N N . ALA A 1 200 ? 3.084 -7.350 -10.637 1.00 57.66 200 ALA A N 1
ATOM 1594 C CA . ALA A 1 200 ? 2.673 -7.106 -12.026 1.00 57.66 200 ALA A CA 1
ATOM 1595 C C . ALA A 1 200 ? 1.888 -8.256 -12.710 1.00 57.66 200 ALA A C 1
ATOM 1597 O O . ALA A 1 200 ? 1.386 -8.081 -13.816 1.00 57.66 200 ALA A O 1
ATOM 1598 N N . LYS A 1 201 ? 1.757 -9.429 -12.072 1.00 53.62 201 LYS A N 1
ATOM 1599 C CA . LYS A 1 201 ? 1.031 -10.610 -12.577 1.00 53.62 201 LYS A CA 1
ATOM 1600 C C . LYS A 1 201 ? -0.402 -10.757 -12.041 1.00 53.62 201 LYS A C 1
ATOM 1602 O O . LYS A 1 201 ? -0.938 -11.859 -12.058 1.00 53.62 201 LYS A O 1
ATOM 1607 N N . GLY A 1 202 ? -1.026 -9.689 -11.540 1.00 57.41 202 GLY A N 1
ATOM 1608 C CA . GLY A 1 202 ? -2.435 -9.742 -11.118 1.00 57.41 202 GLY A CA 1
ATOM 1609 C C . GLY A 1 202 ? -2.689 -10.661 -9.918 1.00 57.41 202 GLY A C 1
ATOM 1610 O O . GLY A 1 202 ? -3.796 -11.165 -9.741 1.00 57.41 202 GLY A O 1
ATOM 1611 N N . SER A 1 203 ? -1.668 -10.889 -9.085 1.00 63.16 203 SER A N 1
ATOM 1612 C CA . SER A 1 203 ? -1.817 -11.609 -7.819 1.00 63.16 203 SER A CA 1
ATOM 1613 C C . SER A 1 203 ? -2.453 -10.672 -6.796 1.00 63.16 203 SER A C 1
ATOM 1615 O O . SER A 1 203 ? -1.770 -10.102 -5.948 1.00 63.16 203 SER A O 1
ATOM 1617 N N . TYR A 1 204 ? -3.762 -10.463 -6.918 1.00 69.88 204 TYR A N 1
ATOM 1618 C CA . TYR A 1 204 ? -4.536 -9.766 -5.898 1.00 69.88 204 TYR A CA 1
ATOM 1619 C C . TYR A 1 204 ? -4.585 -10.619 -4.622 1.00 69.88 204 TYR A C 1
ATOM 1621 O O . TYR A 1 204 ? -4.698 -11.841 -4.735 1.00 69.88 204 TYR A O 1
ATOM 1629 N N . PRO A 1 205 ? -4.581 -10.002 -3.423 1.00 66.38 205 PRO A N 1
ATOM 1630 C CA . PRO A 1 205 ? -4.685 -10.737 -2.162 1.00 66.38 205 PRO A CA 1
ATOM 1631 C C . PRO A 1 205 ? -5.895 -11.677 -2.130 1.00 66.38 205 PRO A C 1
ATOM 1633 O O . PRO A 1 205 ? -5.810 -12.798 -1.648 1.00 66.38 205 PRO A O 1
ATOM 1636 N N . HIS A 1 206 ? -7.020 -11.226 -2.692 1.00 77.62 206 HIS A N 1
ATOM 1637 C CA . HIS A 1 206 ? -8.222 -12.025 -2.884 1.00 77.62 206 HIS A CA 1
ATOM 1638 C C . HIS A 1 206 ? -9.047 -11.442 -4.040 1.00 77.62 206 HIS A C 1
ATOM 1640 O O . HIS A 1 206 ? -9.073 -10.219 -4.226 1.00 77.62 206 HIS A O 1
ATOM 1646 N N . TRP A 1 207 ? -9.792 -12.277 -4.777 1.00 82.75 207 TRP A N 1
ATOM 1647 C CA . TRP A 1 207 ? -10.659 -11.820 -5.881 1.00 82.75 207 TRP A CA 1
ATOM 1648 C C . TRP A 1 207 ? -11.654 -10.740 -5.431 1.00 82.75 207 TRP A C 1
ATOM 1650 O O . TRP A 1 207 ? -11.988 -9.832 -6.190 1.00 82.75 207 TRP A O 1
ATOM 1660 N N . LYS A 1 208 ? -12.068 -10.791 -4.158 1.00 85.00 208 LYS A N 1
ATOM 1661 C CA . LYS A 1 208 ? -13.007 -9.835 -3.560 1.00 85.00 208 LYS A CA 1
ATOM 1662 C C . LYS A 1 208 ? -12.500 -8.389 -3.589 1.00 85.00 208 LYS A C 1
ATOM 1664 O O . LYS A 1 208 ? -13.301 -7.483 -3.797 1.00 85.00 208 LYS A O 1
ATOM 1669 N N . PHE A 1 209 ? -11.195 -8.176 -3.422 1.00 87.88 209 PHE A N 1
ATOM 1670 C CA . PHE A 1 209 ? -10.593 -6.838 -3.414 1.00 87.88 209 PHE A CA 1
ATOM 1671 C C . PHE A 1 209 ? -10.193 -6.357 -4.812 1.00 87.88 209 PHE A C 1
ATOM 1673 O O . PHE A 1 209 ? -9.903 -5.176 -4.991 1.00 87.88 209 PHE A O 1
ATOM 1680 N N . SER A 1 210 ? -10.193 -7.247 -5.811 1.00 86.94 210 SER A N 1
ATOM 1681 C CA . SER A 1 210 ? -9.680 -6.956 -7.153 1.00 86.94 210 SER A CA 1
ATOM 1682 C C . SER A 1 210 ? -10.363 -5.747 -7.792 1.00 86.94 210 SER A C 1
ATOM 1684 O O . SER A 1 210 ? -9.672 -4.865 -8.292 1.00 86.94 210 SER A O 1
ATOM 1686 N N . LYS A 1 211 ? -11.697 -5.639 -7.709 1.00 89.88 211 LYS A N 1
ATOM 1687 C CA . LYS A 1 211 ? -12.433 -4.501 -8.284 1.00 89.88 211 LYS A CA 1
ATOM 1688 C C . LYS A 1 211 ? -12.068 -3.172 -7.614 1.00 89.88 211 LYS A C 1
ATOM 1690 O O . LYS A 1 211 ? -11.770 -2.217 -8.322 1.00 89.88 211 LYS A O 1
ATOM 1695 N N . LEU A 1 212 ? -12.067 -3.133 -6.277 1.00 91.69 212 LEU A N 1
ATOM 1696 C CA . LEU A 1 212 ? -11.734 -1.937 -5.492 1.00 91.69 212 LEU A CA 1
ATOM 1697 C C . LEU A 1 212 ? -10.315 -1.456 -5.803 1.00 91.69 212 LEU A C 1
ATOM 1699 O O . LEU A 1 212 ? -10.094 -0.286 -6.102 1.00 91.69 212 LEU A O 1
ATOM 1703 N N . ILE A 1 213 ? -9.353 -2.378 -5.759 1.00 90.69 213 ILE A N 1
ATOM 1704 C CA . ILE A 1 213 ? -7.951 -2.037 -5.961 1.00 90.69 213 ILE A CA 1
ATOM 1705 C C . ILE A 1 213 ? -7.687 -1.653 -7.417 1.00 90.69 213 ILE A C 1
ATOM 1707 O O . ILE A 1 213 ? -7.020 -0.654 -7.664 1.00 90.69 213 ILE A O 1
ATOM 1711 N N . SER A 1 214 ? -8.235 -2.395 -8.381 1.00 89.56 214 SER A N 1
ATOM 1712 C CA . SER A 1 214 ? -8.034 -2.085 -9.800 1.00 89.56 214 SER A CA 1
ATOM 1713 C C . SER A 1 214 ? -8.647 -0.741 -10.168 1.00 89.56 214 SER A C 1
ATOM 1715 O O . SER A 1 214 ? -7.957 0.063 -10.778 1.00 89.56 214 SER A O 1
ATOM 1717 N N . SER A 1 215 ? -9.875 -0.430 -9.725 1.00 92.62 215 SER A N 1
ATOM 1718 C CA . SER A 1 215 ? -10.471 0.880 -10.023 1.00 92.62 215 SER A CA 1
ATOM 1719 C C . SER A 1 215 ? -9.700 2.023 -9.362 1.00 92.62 215 SER A C 1
ATOM 1721 O O . SER A 1 215 ? -9.558 3.094 -9.951 1.00 92.62 215 SER A O 1
ATOM 1723 N N . PHE A 1 216 ? -9.179 1.805 -8.149 1.00 92.81 216 PHE A N 1
ATOM 1724 C CA . PHE A 1 216 ? -8.330 2.784 -7.480 1.00 92.81 216 PHE A CA 1
ATOM 1725 C C . PHE A 1 216 ? -7.021 3.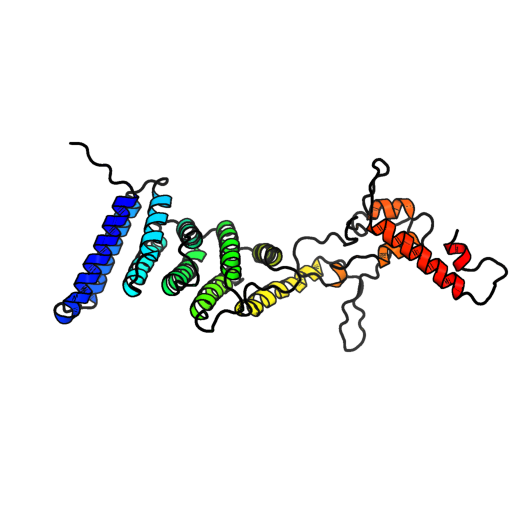001 -8.245 1.00 92.81 216 PHE A C 1
ATOM 1727 O O . PHE A 1 216 ? -6.672 4.144 -8.523 1.00 92.81 216 PHE A O 1
ATOM 1734 N N . VAL A 1 217 ? -6.328 1.935 -8.648 1.00 91.31 217 VAL A N 1
ATOM 1735 C CA . VAL A 1 217 ? -5.097 2.024 -9.446 1.00 91.31 217 VAL A CA 1
ATOM 1736 C C . VAL A 1 217 ? -5.373 2.692 -10.795 1.00 91.31 217 VAL A C 1
ATOM 1738 O O . VAL A 1 217 ? -4.681 3.643 -11.143 1.00 91.31 217 VAL A O 1
ATOM 1741 N N . ASP A 1 218 ? -6.417 2.281 -11.516 1.00 90.62 218 ASP A N 1
ATOM 1742 C CA . ASP A 1 218 ? -6.780 2.846 -12.822 1.00 90.62 218 ASP A CA 1
ATOM 1743 C C . ASP A 1 218 ? -7.103 4.343 -12.753 1.00 90.62 218 ASP A C 1
ATOM 1745 O O . ASP A 1 218 ? -6.827 5.074 -13.705 1.00 90.62 218 ASP A O 1
ATOM 1749 N N . SER A 1 219 ? -7.586 4.846 -11.612 1.00 94.00 219 SER A N 1
ATOM 1750 C CA . SER A 1 219 ? -7.807 6.286 -11.428 1.00 94.00 219 SER A CA 1
ATOM 1751 C C . SER A 1 219 ? -6.522 7.133 -11.498 1.00 94.00 219 SER A C 1
ATOM 1753 O O . SER A 1 219 ? -6.605 8.340 -11.707 1.00 94.00 219 SER A O 1
ATOM 1755 N N . PHE A 1 220 ? -5.333 6.524 -11.380 1.00 92.44 220 PHE A N 1
ATOM 1756 C CA . PHE A 1 220 ? -4.035 7.190 -11.570 1.00 92.44 220 PHE A CA 1
ATOM 1757 C C . PHE A 1 220 ? -3.495 7.095 -12.999 1.00 92.44 220 PHE A C 1
ATOM 1759 O O . PHE A 1 220 ? -2.434 7.653 -13.284 1.00 92.44 220 PHE A O 1
ATOM 1766 N N . ARG A 1 221 ? -4.200 6.427 -13.919 1.00 89.50 221 ARG A N 1
ATOM 1767 C CA . ARG A 1 221 ? -3.798 6.344 -15.330 1.00 89.50 221 ARG A CA 1
ATOM 1768 C C . ARG A 1 221 ? -3.647 7.725 -15.988 1.00 89.50 221 ARG A C 1
ATOM 1770 O O . ARG A 1 221 ? -2.632 7.917 -16.655 1.00 89.50 221 ARG A O 1
ATOM 1777 N N . PRO A 1 222 ? -4.535 8.717 -15.761 1.00 90.19 222 PRO A N 1
ATOM 1778 C CA . PRO A 1 222 ? -4.321 10.069 -16.279 1.00 90.19 222 PRO A CA 1
ATOM 1779 C C . PRO A 1 222 ? -3.042 10.714 -15.728 1.00 90.19 222 PRO A C 1
ATOM 1781 O O . PRO A 1 222 ? -2.289 11.341 -16.465 1.00 90.19 222 PRO A O 1
ATOM 1784 N N . THR A 1 223 ? -2.733 10.503 -14.444 1.00 89.81 223 THR A N 1
ATOM 1785 C CA . THR A 1 223 ? -1.485 10.990 -13.836 1.00 89.81 223 THR A CA 1
ATOM 1786 C C . THR A 1 223 ? -0.261 10.328 -14.463 1.00 89.81 223 THR A C 1
ATOM 1788 O O . THR A 1 223 ? 0.717 11.012 -14.750 1.00 89.81 223 THR A O 1
ATOM 1791 N N . ALA A 1 224 ? -0.323 9.018 -14.725 1.00 88.19 224 ALA A N 1
ATOM 1792 C CA . ALA A 1 224 ? 0.724 8.295 -15.442 1.00 88.19 224 ALA A CA 1
ATOM 1793 C C . ALA A 1 224 ? 0.939 8.875 -16.847 1.00 88.19 224 ALA A C 1
ATOM 1795 O O . ALA A 1 224 ? 2.080 9.087 -17.246 1.00 88.19 224 ALA A O 1
ATOM 1796 N N . GLN A 1 225 ? -0.141 9.193 -17.566 1.00 84.19 225 GLN A N 1
ATOM 1797 C CA . GLN A 1 225 ? -0.086 9.819 -18.889 1.00 84.19 225 GLN A CA 1
ATOM 1798 C C . GLN A 1 225 ? 0.547 11.216 -18.842 1.00 84.19 225 GLN A C 1
ATOM 1800 O O . GLN A 1 225 ? 1.402 11.506 -19.670 1.00 84.19 225 GLN A O 1
ATOM 1805 N N . MET A 1 226 ? 0.218 12.047 -17.845 1.00 83.44 226 MET A N 1
ATOM 1806 C CA . MET A 1 226 ? 0.802 13.391 -17.696 1.00 83.44 226 MET A CA 1
ATOM 1807 C C . MET A 1 226 ? 2.325 13.386 -17.511 1.00 83.44 226 MET A C 1
ATOM 1809 O O . MET A 1 226 ? 2.997 14.323 -17.932 1.00 83.44 226 MET A O 1
ATOM 1813 N N . VAL A 1 227 ? 2.870 12.365 -16.843 1.00 82.12 227 VAL A N 1
ATOM 1814 C CA . VAL A 1 227 ? 4.315 12.255 -16.570 1.00 82.12 227 VAL A CA 1
ATOM 1815 C C . VAL A 1 227 ? 5.042 11.325 -17.540 1.00 82.12 227 VAL A C 1
ATOM 1817 O O . VAL A 1 227 ? 6.246 11.110 -17.397 1.00 82.12 227 VAL A O 1
ATOM 1820 N N . SER A 1 228 ? 4.323 10.752 -18.501 1.00 76.38 228 SER A N 1
ATOM 1821 C CA . SER A 1 228 ? 4.902 9.938 -19.560 1.00 76.38 228 SER A CA 1
ATOM 1822 C C . SER A 1 228 ? 5.214 10.824 -20.753 1.00 76.38 228 SER A C 1
ATOM 1824 O O . SER A 1 228 ? 4.368 11.587 -21.209 1.00 76.38 228 SER A O 1
ATOM 1826 N N . VAL A 1 229 ? 6.415 10.682 -21.310 1.00 67.62 229 VAL A N 1
ATOM 1827 C CA . VAL A 1 229 ? 6.711 11.224 -22.638 1.00 67.62 229 VAL A CA 1
ATOM 1828 C C . VAL A 1 229 ? 6.080 10.271 -23.650 1.00 67.62 229 VAL A C 1
ATOM 1830 O O . VAL A 1 229 ? 6.724 9.369 -24.173 1.00 67.62 229 VAL A O 1
ATOM 1833 N N . SER A 1 230 ? 4.771 10.402 -23.854 1.00 55.00 230 SER A N 1
ATOM 1834 C CA . SER A 1 230 ? 4.072 9.721 -24.937 1.00 55.00 230 SER A CA 1
ATOM 1835 C C . SER A 1 230 ? 4.326 10.490 -26.224 1.00 55.00 230 SER A C 1
ATOM 1837 O O . SER A 1 230 ? 3.884 11.632 -26.352 1.00 55.00 230 SER A O 1
ATOM 1839 N N . VAL A 1 231 ? 5.004 9.877 -27.186 1.00 44.50 231 VAL A N 1
ATOM 1840 C CA . VAL A 1 231 ? 5.057 10.420 -28.540 1.00 44.50 231 VAL A CA 1
ATOM 1841 C C . VAL A 1 231 ? 4.218 9.557 -29.459 1.00 44.50 231 VAL A C 1
ATOM 1843 O O . VAL A 1 231 ? 4.567 8.422 -29.763 1.00 44.50 231 VAL A O 1
ATOM 1846 N N . PHE A 1 232 ? 3.112 10.191 -29.847 1.00 40.53 232 PHE A N 1
ATOM 1847 C CA . PHE A 1 232 ? 2.059 9.820 -30.784 1.00 40.53 232 PHE A CA 1
ATOM 1848 C C . PHE A 1 232 ? 1.200 8.593 -30.438 1.00 40.53 232 PHE A C 1
ATOM 1850 O O . PHE A 1 232 ? 1.550 7.445 -30.685 1.00 40.53 232 PHE A O 1
ATOM 1857 N N . MET A 1 233 ? -0.013 8.907 -29.959 1.00 35.69 233 MET A N 1
ATOM 1858 C CA . MET A 1 233 ? -1.236 8.225 -30.384 1.00 35.69 233 MET A CA 1
ATOM 1859 C C . MET A 1 233 ? -1.325 8.295 -31.911 1.00 35.69 233 MET A C 1
ATOM 1861 O O . MET A 1 233 ? -1.289 9.385 -32.484 1.00 35.69 233 MET A O 1
ATOM 1865 N N . GLU A 1 234 ? -1.471 7.149 -32.558 1.00 34.16 234 GLU A N 1
ATOM 1866 C CA . GLU A 1 234 ? -1.984 7.091 -33.919 1.00 34.16 234 GLU A CA 1
ATOM 1867 C C . GLU A 1 234 ? -3.508 7.245 -33.809 1.00 34.16 234 GLU A C 1
ATOM 1869 O O . GLU A 1 234 ? -4.172 6.418 -33.187 1.00 34.16 234 GLU A O 1
ATOM 1874 N N . ILE A 1 235 ? -4.079 8.332 -34.342 1.00 38.31 235 ILE A N 1
ATOM 1875 C CA . ILE A 1 235 ? -5.531 8.409 -34.568 1.00 38.31 235 ILE A CA 1
ATOM 1876 C C . ILE A 1 235 ? -5.801 7.564 -35.816 1.00 38.31 235 ILE A C 1
ATOM 1878 O O . ILE A 1 235 ? -5.962 8.087 -36.916 1.00 38.31 235 ILE A O 1
ATOM 1882 N N . ALA A 1 236 ? -5.766 6.245 -35.659 1.00 37.12 236 ALA A N 1
ATOM 1883 C CA . ALA A 1 236 ? -6.409 5.346 -36.600 1.00 37.12 236 ALA A CA 1
ATOM 1884 C C . ALA A 1 236 ? -7.878 5.233 -36.176 1.00 37.12 236 ALA A C 1
ATOM 1886 O O . ALA A 1 236 ? -8.178 5.128 -34.987 1.00 37.12 236 ALA A O 1
ATOM 1887 N N . GLY A 1 237 ? -8.792 5.340 -37.141 1.00 38.91 237 GLY A N 1
ATOM 1888 C CA . GLY A 1 237 ? -10.227 5.247 -36.893 1.00 38.91 237 GLY A CA 1
ATOM 1889 C C . GLY A 1 237 ? -10.593 4.015 -36.057 1.00 38.91 237 GLY A C 1
ATOM 1890 O O . GLY A 1 237 ? -10.108 2.919 -36.309 1.00 38.91 237 GLY A O 1
ATOM 1891 N N . ASP A 1 238 ? -11.453 4.258 -35.075 1.00 40.91 238 ASP A N 1
ATOM 1892 C CA . ASP A 1 238 ? -12.237 3.316 -34.265 1.00 40.91 238 ASP A CA 1
ATOM 1893 C C . ASP A 1 238 ? -11.543 2.289 -33.351 1.00 40.91 238 ASP A C 1
ATOM 1895 O O . ASP A 1 238 ? -12.240 1.658 -32.567 1.00 40.91 238 ASP A O 1
ATOM 1899 N N . ASP A 1 239 ? -10.209 2.198 -33.303 1.00 44.12 239 ASP A N 1
ATOM 1900 C CA . ASP A 1 239 ? -9.512 1.398 -32.279 1.00 44.12 239 ASP A CA 1
ATOM 1901 C C . ASP A 1 239 ? -8.285 2.142 -31.723 1.00 44.12 239 ASP A C 1
ATOM 1903 O O . ASP A 1 239 ? -7.261 2.316 -32.385 1.00 44.12 239 ASP A O 1
ATOM 1907 N N . THR A 1 240 ? -8.371 2.596 -30.467 1.00 39.75 240 THR A N 1
ATOM 1908 C CA . THR A 1 240 ? -7.290 3.295 -29.753 1.00 39.75 240 THR A CA 1
ATOM 1909 C C . THR A 1 240 ? -6.148 2.341 -29.386 1.00 39.75 240 THR A C 1
ATOM 1911 O O . THR A 1 240 ? -6.014 1.887 -28.248 1.00 39.75 240 THR A O 1
ATOM 1914 N N . ALA A 1 241 ? -5.267 2.061 -30.345 1.00 41.72 241 ALA A N 1
ATOM 1915 C CA . ALA A 1 241 ? -3.982 1.431 -30.077 1.00 41.72 241 ALA A CA 1
ATOM 1916 C C . ALA A 1 241 ? -3.022 2.461 -29.449 1.00 41.72 241 ALA A C 1
ATOM 1918 O O . ALA A 1 241 ? -2.513 3.368 -30.109 1.00 41.72 241 ALA A O 1
ATOM 1919 N N . TYR A 1 242 ? -2.787 2.341 -28.141 1.00 43.16 242 TYR A N 1
ATOM 1920 C CA . TYR A 1 242 ? -1.679 3.025 -27.469 1.00 43.16 242 TYR A CA 1
ATOM 1921 C C . TYR A 1 242 ? -0.368 2.531 -28.094 1.00 43.16 242 TYR A C 1
ATOM 1923 O O . TYR A 1 242 ? -0.172 1.322 -28.166 1.00 43.16 242 TYR A O 1
ATOM 1931 N N . GLY A 1 243 ? 0.445 3.456 -28.613 1.00 44.66 243 GLY A N 1
ATOM 1932 C CA . GLY A 1 243 ? 1.618 3.151 -29.426 1.00 44.66 243 GLY A CA 1
ATOM 1933 C C . GLY A 1 243 ? 2.945 3.338 -28.694 1.00 44.66 243 GLY A C 1
ATOM 1934 O O . GLY A 1 243 ? 3.172 4.353 -28.027 1.00 44.66 243 GLY A O 1
ATOM 1935 N N . LYS A 1 244 ? 3.840 2.361 -28.898 1.00 48.94 244 LYS A N 1
ATOM 1936 C CA . LYS A 1 244 ? 5.259 2.375 -28.521 1.00 48.94 244 LYS A CA 1
ATOM 1937 C C . LYS A 1 244 ? 5.869 3.748 -28.788 1.00 48.94 244 LYS A C 1
ATOM 1939 O O . LYS A 1 244 ? 5.620 4.337 -29.836 1.00 48.94 244 LYS A O 1
ATOM 1944 N N . SER A 1 245 ? 6.733 4.222 -27.889 1.00 55.72 245 SER A N 1
ATOM 1945 C CA . SER A 1 245 ? 7.508 5.449 -28.104 1.00 55.72 245 SER A CA 1
ATOM 1946 C C . SER A 1 245 ? 8.371 5.311 -29.365 1.00 55.72 245 SER A C 1
ATOM 1948 O O . SER A 1 245 ? 9.484 4.798 -29.309 1.00 55.72 245 SER A O 1
ATOM 1950 N N . LYS A 1 246 ? 7.865 5.784 -30.510 1.00 67.56 246 LYS A N 1
ATOM 1951 C CA . LYS A 1 246 ? 8.592 5.840 -31.792 1.00 67.56 246 LYS A CA 1
ATOM 1952 C C . LYS A 1 246 ? 9.552 7.031 -31.864 1.00 67.56 246 LYS A C 1
ATOM 1954 O O . LYS A 1 246 ? 10.064 7.346 -32.933 1.00 67.56 246 LYS A O 1
ATOM 1959 N N . LEU A 1 247 ? 9.783 7.724 -30.749 1.00 76.25 247 LEU A N 1
ATOM 1960 C CA . LEU A 1 247 ? 10.841 8.719 -30.683 1.00 76.25 247 LEU A CA 1
ATOM 1961 C C . LEU A 1 247 ? 12.184 8.044 -30.909 1.00 76.25 247 LEU A C 1
ATOM 1963 O O . LEU A 1 247 ? 12.577 7.162 -30.149 1.00 76.25 247 LEU A O 1
ATOM 1967 N N . LEU A 1 248 ? 12.895 8.519 -31.924 1.00 82.12 248 LEU A N 1
ATOM 1968 C CA . LEU A 1 248 ? 14.242 8.087 -32.241 1.00 82.12 248 LEU A CA 1
ATOM 1969 C C . LEU A 1 248 ? 15.182 9.294 -32.151 1.00 82.12 248 LEU A C 1
ATOM 1971 O O . LEU A 1 248 ? 14.839 10.375 -32.639 1.00 82.12 248 LEU A O 1
ATOM 1975 N N . PRO A 1 249 ? 16.347 9.152 -31.505 1.00 83.50 249 PRO A N 1
ATOM 1976 C CA . PRO A 1 249 ? 17.318 10.226 -31.438 1.00 83.50 249 PRO A CA 1
ATOM 1977 C C . PRO A 1 249 ? 18.065 10.384 -32.760 1.00 83.50 249 PRO A C 1
ATOM 1979 O O . PRO A 1 249 ? 18.273 9.427 -33.504 1.00 83.50 249 PRO A O 1
ATOM 1982 N N . VAL A 1 250 ? 18.581 11.588 -32.994 1.00 84.25 250 VAL A N 1
ATOM 1983 C CA . VAL A 1 250 ? 19.627 11.802 -33.999 1.00 84.25 250 VAL A CA 1
ATOM 1984 C C . VAL A 1 250 ? 20.983 11.629 -33.318 1.00 84.25 250 VAL A C 1
ATOM 1986 O O . VAL A 1 250 ? 21.337 12.400 -32.413 1.00 84.25 250 VAL A O 1
ATOM 1989 N N . VAL A 1 251 ? 21.721 10.595 -33.722 1.00 83.00 251 VAL A N 1
ATOM 1990 C CA . VAL A 1 251 ? 23.044 10.259 -33.176 1.00 83.00 251 VAL A CA 1
ATOM 1991 C C . VAL A 1 251 ? 24.031 11.399 -33.459 1.00 83.00 251 VAL A C 1
ATOM 1993 O O . VAL A 1 251 ? 23.963 12.056 -34.492 1.00 83.00 251 VAL A O 1
ATOM 1996 N N . GLY A 1 252 ? 24.902 11.712 -32.495 1.00 73.00 252 GLY A N 1
ATOM 1997 C CA . GLY A 1 252 ? 25.862 12.825 -32.581 1.00 73.00 252 GLY A CA 1
ATOM 1998 C C . GLY A 1 252 ? 25.322 14.189 -32.126 1.00 73.00 252 GLY A C 1
ATOM 1999 O O . GLY A 1 252 ? 26.078 14.979 -31.569 1.00 73.00 252 GLY A O 1
ATOM 2000 N N . HIS A 1 253 ? 24.014 14.441 -32.250 1.00 70.44 253 HIS A N 1
ATOM 2001 C CA . HIS A 1 253 ? 23.393 15.715 -31.845 1.00 70.44 253 HIS A CA 1
ATOM 2002 C C . HIS A 1 253 ? 22.547 15.617 -30.569 1.00 70.44 253 HIS A C 1
ATOM 2004 O O . HIS A 1 253 ? 22.345 16.613 -29.879 1.00 70.44 253 HIS A O 1
ATOM 2010 N N . SER A 1 254 ? 22.091 14.411 -30.216 1.00 62.53 254 SER A N 1
ATOM 2011 C CA . SER A 1 254 ? 21.213 14.183 -29.056 1.00 62.53 254 SER A CA 1
ATOM 2012 C C . SER A 1 254 ? 21.959 13.917 -27.741 1.00 62.53 254 SER A C 1
ATOM 2014 O O . SER A 1 254 ? 21.326 13.734 -26.704 1.00 62.53 254 SER A O 1
ATOM 2016 N N . ALA A 1 255 ? 23.297 13.897 -27.752 1.00 56.22 255 ALA A N 1
ATOM 2017 C CA . ALA A 1 255 ? 24.114 13.546 -26.584 1.00 56.22 255 ALA A CA 1
ATOM 2018 C C . ALA A 1 255 ? 24.019 14.561 -25.424 1.00 56.22 255 ALA A C 1
ATOM 2020 O O . ALA A 1 255 ? 24.337 14.226 -24.285 1.00 56.22 255 ALA A O 1
ATOM 2021 N N . THR A 1 256 ? 23.561 15.787 -25.697 1.00 55.78 256 THR A N 1
ATOM 2022 C CA . THR A 1 256 ? 23.363 16.860 -24.708 1.00 55.78 256 THR A CA 1
ATOM 2023 C C . THR A 1 256 ? 21.976 16.838 -24.053 1.00 55.78 256 THR A C 1
ATOM 2025 O O . THR A 1 256 ? 21.774 17.483 -23.023 1.00 55.78 256 THR A O 1
ATOM 2028 N N . LEU A 1 257 ? 21.021 16.078 -24.605 1.00 55.56 257 LEU A N 1
ATOM 2029 C CA . LEU A 1 257 ? 19.646 15.957 -24.107 1.00 55.56 257 LEU A CA 1
ATOM 2030 C C . LEU A 1 257 ? 19.588 14.899 -22.995 1.00 55.56 257 LEU A C 1
ATOM 2032 O O . LEU A 1 257 ? 19.174 13.756 -23.195 1.00 55.56 257 LEU A O 1
ATOM 2036 N N . GLY A 1 258 ? 20.076 15.284 -21.816 1.00 58.12 258 GLY A N 1
ATOM 2037 C CA . GLY A 1 258 ? 20.182 14.419 -20.644 1.00 58.12 258 GLY A CA 1
ATOM 2038 C C . GLY A 1 258 ? 18.887 13.678 -20.273 1.00 58.12 258 GLY A C 1
ATOM 2039 O O . GLY A 1 258 ? 17.782 14.209 -20.356 1.00 58.12 258 GLY A O 1
ATOM 2040 N N . ASN A 1 259 ? 19.065 12.441 -19.799 1.00 65.25 259 ASN A N 1
ATOM 2041 C CA . ASN A 1 259 ? 18.091 11.526 -19.181 1.00 65.25 259 ASN A CA 1
ATOM 2042 C C . ASN A 1 259 ? 16.945 10.953 -20.036 1.00 65.25 259 ASN A C 1
ATOM 2044 O O . ASN A 1 259 ? 16.427 9.910 -19.647 1.00 65.25 259 ASN A O 1
ATOM 2048 N N . VAL A 1 260 ? 16.557 11.546 -21.170 1.00 75.56 260 VAL A N 1
ATOM 2049 C CA . VAL A 1 260 ? 15.398 11.060 -21.961 1.00 75.56 260 VAL A CA 1
ATOM 2050 C C . VAL A 1 260 ? 15.654 9.684 -22.584 1.00 75.56 260 VAL A C 1
ATOM 2052 O O . VAL A 1 260 ? 14.782 8.823 -22.575 1.00 75.56 260 VAL A O 1
ATOM 2055 N N . TRP A 1 261 ? 16.875 9.457 -23.069 1.00 81.81 261 TRP A N 1
ATOM 2056 C CA . TRP A 1 261 ? 17.284 8.213 -23.734 1.00 81.81 261 TRP A CA 1
ATOM 2057 C C . TRP A 1 261 ? 17.939 7.204 -22.792 1.00 81.81 261 TRP A C 1
ATOM 2059 O O . TRP A 1 261 ? 18.494 6.202 -23.237 1.00 81.81 261 TRP A O 1
ATOM 2069 N N . LYS A 1 262 ? 17.939 7.487 -21.487 1.00 85.88 262 LYS A N 1
ATOM 2070 C CA . LYS A 1 262 ? 18.601 6.628 -20.513 1.00 85.88 262 LYS A CA 1
ATOM 2071 C C . LYS A 1 262 ? 17.815 5.330 -20.356 1.00 85.88 262 LYS A C 1
ATOM 2073 O O . LYS A 1 262 ? 16.600 5.360 -20.181 1.00 85.88 262 LYS A O 1
ATOM 2078 N N . LEU A 1 263 ? 18.522 4.211 -20.378 1.00 87.31 263 LEU A N 1
ATOM 2079 C CA . LEU A 1 263 ? 17.981 2.875 -20.184 1.00 87.31 263 LEU A CA 1
ATOM 2080 C C . LEU A 1 263 ? 18.696 2.201 -19.014 1.00 87.31 263 LEU A C 1
ATOM 2082 O O . LEU A 1 263 ? 19.851 2.494 -18.704 1.00 87.31 263 LEU A O 1
ATOM 2086 N N . ASP A 1 264 ? 17.994 1.287 -18.359 1.00 87.44 264 ASP A N 1
ATOM 2087 C CA . ASP A 1 264 ? 18.585 0.422 -17.352 1.00 87.44 264 ASP A CA 1
ATOM 2088 C C . ASP A 1 264 ? 19.533 -0.604 -18.014 1.00 87.44 264 ASP A C 1
ATOM 2090 O O . ASP A 1 264 ? 19.111 -1.318 -18.928 1.00 87.44 264 ASP A O 1
ATOM 2094 N N . PRO A 1 265 ? 20.801 -0.720 -17.575 1.00 85.81 265 PRO A N 1
ATOM 2095 C CA . PRO A 1 265 ? 21.800 -1.563 -18.236 1.00 85.81 265 PRO A CA 1
ATOM 2096 C C . PRO A 1 265 ? 21.554 -3.074 -18.099 1.00 85.81 265 PRO A C 1
ATOM 2098 O O . PRO A 1 265 ? 22.221 -3.856 -18.777 1.00 85.81 265 PRO A O 1
ATOM 2101 N N . VAL A 1 266 ? 20.638 -3.497 -17.220 1.00 86.69 266 VAL A N 1
ATOM 2102 C CA . VAL A 1 266 ? 20.317 -4.913 -16.980 1.00 86.69 266 VAL A CA 1
ATOM 2103 C C . VAL A 1 266 ? 19.015 -5.313 -17.670 1.00 86.69 266 VAL A C 1
ATOM 2105 O O . VAL A 1 266 ? 18.905 -6.422 -18.175 1.00 86.69 266 VAL A O 1
ATOM 2108 N N . THR A 1 267 ? 18.025 -4.423 -17.695 1.00 86.06 267 THR A N 1
ATOM 2109 C CA . THR A 1 267 ? 16.671 -4.724 -18.185 1.00 86.06 267 THR A CA 1
ATOM 2110 C C . THR A 1 267 ? 16.304 -4.008 -19.482 1.00 86.06 267 THR A C 1
ATOM 2112 O O . THR A 1 267 ? 15.251 -4.297 -20.045 1.00 86.06 267 THR A O 1
ATOM 2115 N N . ALA A 1 268 ? 17.130 -3.068 -19.951 1.00 84.44 268 ALA A N 1
ATOM 2116 C CA . ALA A 1 268 ? 16.863 -2.187 -21.093 1.00 84.44 268 ALA A CA 1
ATOM 2117 C C . ALA A 1 268 ? 15.585 -1.338 -20.956 1.00 84.44 268 ALA A C 1
ATOM 2119 O O . ALA A 1 268 ? 15.059 -0.838 -21.950 1.00 84.44 268 ALA A O 1
ATOM 2120 N N . LYS A 1 269 ? 15.043 -1.190 -19.743 1.00 86.38 269 LYS A N 1
ATOM 2121 C CA . LYS A 1 269 ? 13.812 -0.432 -19.490 1.00 86.38 269 LYS A CA 1
ATOM 2122 C C . LYS A 1 269 ? 14.114 1.038 -19.252 1.00 86.38 269 LYS A C 1
ATOM 2124 O O . LYS A 1 269 ? 15.153 1.384 -18.690 1.00 86.38 269 LYS A O 1
ATOM 2129 N N . SER A 1 270 ? 13.180 1.902 -19.628 1.00 82.75 270 SER A N 1
ATOM 2130 C CA . SER A 1 270 ? 13.259 3.321 -19.290 1.00 82.75 270 SER A CA 1
ATOM 2131 C C . SER A 1 270 ? 13.069 3.524 -17.779 1.00 82.75 270 SER A C 1
ATOM 2133 O O . SER A 1 270 ? 12.210 2.877 -17.175 1.00 82.75 270 SER A O 1
ATOM 2135 N N . PRO A 1 271 ? 13.835 4.425 -17.138 1.00 82.12 271 PRO A N 1
ATOM 2136 C CA . PRO A 1 271 ? 13.659 4.743 -15.728 1.00 82.12 271 PRO A CA 1
ATOM 2137 C C . PRO A 1 271 ? 12.375 5.562 -15.536 1.00 82.12 271 PRO A C 1
ATOM 2139 O O . PRO A 1 271 ? 12.342 6.772 -15.765 1.00 82.12 271 PRO A O 1
ATOM 2142 N N . LEU A 1 272 ? 11.303 4.893 -15.117 1.00 83.25 272 LEU A N 1
ATOM 2143 C CA . LEU A 1 272 ? 10.009 5.518 -14.848 1.00 83.25 272 LEU A CA 1
ATOM 2144 C C . LEU A 1 272 ? 9.955 6.116 -13.434 1.00 83.25 272 LEU A C 1
ATOM 2146 O O . LEU A 1 272 ? 10.618 5.646 -12.507 1.00 83.25 272 LEU A O 1
ATOM 2150 N N . ARG A 1 273 ? 9.166 7.183 -13.259 1.00 81.06 273 ARG A N 1
ATOM 2151 C CA . ARG A 1 273 ? 9.061 7.904 -11.982 1.00 81.06 273 ARG A CA 1
ATOM 2152 C C . ARG A 1 273 ? 7.957 7.323 -11.103 1.00 81.06 273 ARG A C 1
ATOM 2154 O O . ARG A 1 273 ? 6.782 7.613 -11.288 1.00 81.06 273 ARG A O 1
ATOM 2161 N N . GLY A 1 274 ? 8.360 6.602 -10.063 1.00 82.50 274 GLY A N 1
ATOM 2162 C CA . GLY A 1 274 ? 7.424 6.040 -9.092 1.00 82.50 274 GLY A CA 1
ATOM 2163 C C . GLY A 1 274 ? 6.628 4.858 -9.646 1.00 82.50 274 GLY A C 1
ATOM 2164 O O . GLY A 1 274 ? 6.882 4.3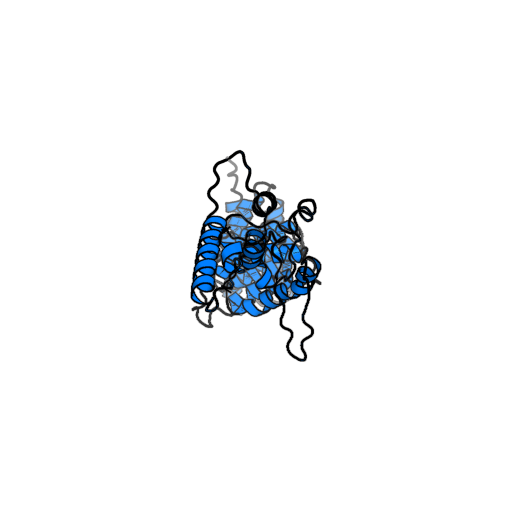64 -10.742 1.00 82.50 274 GLY A O 1
ATOM 2165 N N . LEU A 1 275 ? 5.669 4.392 -8.850 1.00 86.44 275 LEU A N 1
ATOM 2166 C CA . LEU A 1 275 ? 4.845 3.220 -9.142 1.00 86.44 275 LEU A CA 1
ATOM 2167 C C . LEU A 1 275 ? 3.476 3.667 -9.662 1.00 86.44 275 LEU A C 1
ATOM 2169 O O . LEU A 1 275 ? 2.446 3.491 -9.016 1.00 86.44 275 LEU A O 1
ATOM 2173 N N . LEU A 1 276 ? 3.483 4.356 -10.801 1.00 89.38 276 LEU A N 1
ATOM 2174 C CA . LEU A 1 276 ? 2.258 4.719 -11.506 1.00 89.38 276 LEU A CA 1
ATOM 2175 C C . LEU A 1 276 ? 1.846 3.582 -12.454 1.00 89.38 276 LEU A C 1
ATOM 2177 O O . LEU A 1 276 ? 2.699 2.825 -12.922 1.00 89.38 276 LEU A O 1
ATOM 2181 N N . PRO A 1 277 ? 0.545 3.436 -12.760 1.00 88.31 277 PRO A N 1
ATOM 2182 C CA . PRO A 1 277 ? 0.053 2.458 -13.729 1.00 88.31 277 PRO A CA 1
ATOM 2183 C C . PRO A 1 277 ? 0.394 2.901 -15.160 1.00 88.31 277 PRO A C 1
ATOM 2185 O O . PRO A 1 277 ? -0.464 3.347 -15.923 1.00 88.31 277 PRO A O 1
ATOM 2188 N N . TYR A 1 278 ? 1.676 2.817 -15.504 1.00 85.69 278 TYR A N 1
ATOM 2189 C CA . TYR A 1 278 ? 2.181 3.121 -16.833 1.00 85.69 278 TYR A CA 1
ATOM 2190 C C . TYR A 1 278 ? 1.630 2.148 -17.877 1.00 85.69 278 TYR A C 1
ATOM 2192 O O . TYR A 1 278 ? 1.270 1.005 -17.581 1.00 85.69 278 TYR A O 1
ATOM 2200 N N . ASN A 1 279 ? 1.592 2.603 -19.129 1.00 81.62 279 ASN A N 1
ATOM 2201 C CA . ASN A 1 279 ? 1.270 1.734 -20.253 1.00 81.62 279 ASN A CA 1
ATOM 2202 C C . ASN A 1 279 ? 2.296 0.598 -20.350 1.00 81.62 279 ASN A C 1
ATOM 2204 O O . ASN A 1 279 ? 3.482 0.798 -20.084 1.00 81.62 279 ASN A O 1
ATOM 2208 N N . LYS A 1 280 ? 1.836 -0.590 -20.759 1.00 80.69 280 LYS A N 1
ATOM 2209 C CA . LYS A 1 280 ? 2.670 -1.802 -20.845 1.00 80.69 280 LYS A CA 1
ATOM 2210 C C . LYS A 1 280 ? 3.940 -1.577 -21.665 1.00 80.69 280 LYS A C 1
ATOM 2212 O O . LYS A 1 280 ? 5.010 -1.996 -21.251 1.00 80.69 280 LYS A O 1
ATOM 2217 N N . GLU A 1 281 ? 3.829 -0.817 -22.744 1.00 78.31 281 GLU A N 1
ATOM 2218 C CA . GLU A 1 281 ? 4.930 -0.503 -23.655 1.00 78.31 281 GLU A CA 1
ATOM 2219 C C . GLU A 1 281 ? 6.080 0.261 -22.986 1.00 78.31 281 GLU A C 1
ATOM 2221 O O . GLU A 1 281 ? 7.231 0.078 -23.362 1.00 78.31 281 GLU A O 1
ATOM 2226 N N . LEU A 1 282 ? 5.794 1.090 -21.975 1.00 79.25 282 LEU A N 1
ATOM 2227 C CA . LEU A 1 282 ? 6.819 1.805 -21.203 1.00 79.25 282 LEU A CA 1
ATOM 2228 C C . LEU A 1 282 ? 7.497 0.900 -20.165 1.00 79.25 282 LEU A C 1
ATOM 2230 O O . LEU A 1 282 ? 8.611 1.176 -19.725 1.00 79.25 282 LEU A O 1
ATOM 2234 N N . LEU A 1 283 ? 6.814 -0.172 -19.754 1.00 81.69 283 LEU A N 1
ATOM 2235 C CA . LEU A 1 283 ? 7.319 -1.175 -18.814 1.00 81.69 283 LEU A CA 1
ATOM 2236 C C . LEU A 1 283 ? 8.125 -2.277 -19.517 1.00 81.69 283 LEU A C 1
ATOM 2238 O O . LEU A 1 283 ? 8.774 -3.086 -18.840 1.00 81.69 283 LEU A O 1
ATOM 2242 N N . GLU A 1 284 ? 8.068 -2.330 -20.847 1.00 84.00 284 GLU A N 1
ATOM 2243 C CA . GLU A 1 284 ? 8.804 -3.268 -21.685 1.00 84.00 284 GLU A CA 1
ATOM 2244 C C . GLU A 1 284 ? 10.238 -2.778 -21.968 1.00 84.00 284 GLU A C 1
ATOM 2246 O O . GLU A 1 284 ? 10.490 -1.569 -22.034 1.00 84.00 284 GLU A O 1
ATOM 2251 N N . PRO A 1 285 ? 11.201 -3.707 -22.120 1.00 86.38 285 PRO A N 1
ATOM 2252 C CA . PRO A 1 285 ? 12.551 -3.387 -22.580 1.00 86.38 285 PRO A CA 1
ATOM 2253 C C . PRO A 1 285 ? 12.537 -2.645 -23.928 1.00 86.38 285 PRO A C 1
ATOM 2255 O O . PRO A 1 285 ? 11.932 -3.110 -24.891 1.00 86.38 285 PRO A O 1
ATOM 2258 N N . GLN A 1 286 ? 13.249 -1.521 -24.027 1.00 85.06 286 GLN A N 1
ATOM 2259 C CA . GLN A 1 286 ? 13.342 -0.697 -25.241 1.00 85.06 286 GLN A CA 1
ATOM 2260 C C . GLN A 1 286 ? 14.489 -1.166 -26.153 1.00 85.06 286 GLN A C 1
ATOM 2262 O O . GLN A 1 286 ? 15.373 -0.395 -26.533 1.00 85.06 286 GLN A O 1
ATOM 2267 N N . THR A 1 287 ? 14.500 -2.454 -26.500 1.00 87.00 287 THR A N 1
ATOM 2268 C CA . THR A 1 287 ? 15.565 -3.064 -27.320 1.00 87.00 287 THR A CA 1
ATOM 2269 C C . THR A 1 287 ? 15.592 -2.518 -28.745 1.00 87.00 287 THR A C 1
ATOM 2271 O O . THR A 1 287 ? 16.669 -2.317 -29.298 1.00 87.00 287 THR A O 1
ATOM 2274 N N . SER A 1 288 ? 14.430 -2.190 -29.318 1.00 84.69 288 SER A N 1
ATOM 2275 C CA . SER A 1 288 ? 14.324 -1.594 -30.655 1.00 84.69 288 SER A CA 1
ATOM 2276 C C . SER A 1 288 ? 14.997 -0.224 -30.747 1.00 84.69 288 SER A C 1
ATOM 2278 O O . SER A 1 288 ? 15.660 0.067 -31.736 1.00 84.69 288 SER A O 1
ATOM 2280 N N . LEU A 1 289 ? 14.868 0.602 -29.703 1.00 86.06 289 LEU A N 1
ATOM 2281 C CA . LEU A 1 289 ? 15.545 1.895 -29.618 1.00 86.06 289 LEU A CA 1
ATOM 2282 C C . LEU A 1 289 ? 17.065 1.706 -29.550 1.00 86.06 289 LEU A C 1
ATOM 2284 O O . LEU A 1 289 ? 17.803 2.389 -30.257 1.00 86.06 289 LEU A O 1
ATOM 2288 N N . LEU A 1 290 ? 17.532 0.773 -28.715 1.00 88.12 290 LEU A N 1
ATOM 2289 C CA . LEU A 1 290 ? 18.959 0.483 -28.589 1.00 88.12 290 LEU A CA 1
ATOM 2290 C C . LEU A 1 290 ? 19.547 -0.039 -29.909 1.00 88.12 290 LEU A C 1
ATOM 2292 O O . LEU A 1 290 ? 20.614 0.412 -30.314 1.00 88.12 290 LEU A O 1
ATOM 2296 N N . ARG A 1 291 ? 18.828 -0.928 -30.605 1.00 88.06 291 ARG A N 1
ATOM 2297 C CA . ARG A 1 291 ? 19.221 -1.456 -31.918 1.00 88.06 291 ARG A CA 1
ATOM 2298 C C . ARG A 1 291 ? 19.318 -0.362 -32.973 1.00 88.06 291 ARG A C 1
ATOM 2300 O O . ARG A 1 291 ? 20.340 -0.272 -33.640 1.00 88.06 291 ARG A O 1
ATOM 2307 N N . TYR A 1 292 ? 18.313 0.510 -33.052 1.00 88.50 292 TYR A N 1
ATOM 2308 C CA . TYR A 1 292 ? 18.344 1.656 -33.959 1.00 88.50 292 TYR A CA 1
ATOM 2309 C C . TYR A 1 292 ? 19.590 2.522 -33.737 1.00 88.50 292 TYR A C 1
ATOM 2311 O O . TYR A 1 292 ? 20.244 2.907 -34.697 1.00 88.50 292 TYR A O 1
ATOM 2319 N N . VAL 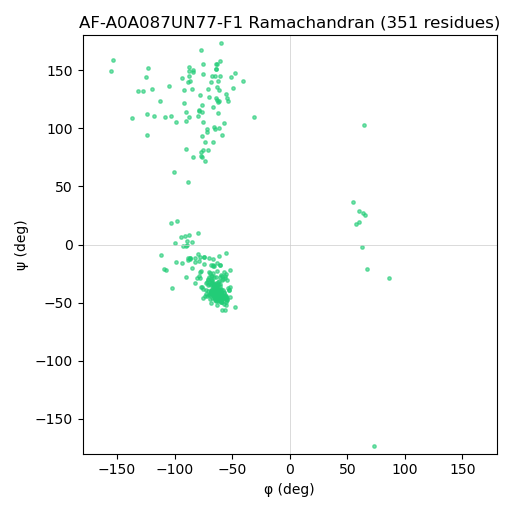A 1 293 ? 19.952 2.812 -32.481 1.00 89.12 293 VAL A N 1
ATOM 2320 C CA . VAL A 1 293 ? 21.147 3.618 -32.184 1.00 89.12 293 VAL A CA 1
ATOM 2321 C C . VAL A 1 293 ? 22.432 2.872 -32.559 1.00 89.12 293 VAL A C 1
ATOM 2323 O O . VAL A 1 293 ? 23.347 3.501 -33.082 1.00 89.12 293 VAL A O 1
ATOM 2326 N N . LEU A 1 294 ? 22.507 1.559 -32.320 1.00 90.38 294 LEU A N 1
ATOM 2327 C CA . LEU A 1 294 ? 23.671 0.733 -32.666 1.00 90.38 294 LEU A CA 1
ATOM 2328 C C . LEU A 1 294 ? 23.926 0.656 -34.176 1.00 90.38 294 LEU A C 1
ATOM 2330 O O . LEU A 1 294 ? 25.083 0.657 -34.577 1.00 90.38 294 LEU A O 1
ATOM 2334 N N . GLU A 1 295 ? 22.871 0.638 -34.992 1.00 88.56 295 GLU A N 1
ATOM 2335 C CA . GLU A 1 295 ? 22.962 0.635 -36.461 1.00 88.56 295 GLU A CA 1
ATOM 2336 C C . GLU A 1 295 ? 23.561 1.928 -37.037 1.00 88.56 295 GLU A C 1
ATOM 2338 O O . GLU A 1 295 ? 23.992 1.954 -38.187 1.00 88.56 295 GLU A O 1
ATOM 2343 N N . GLN A 1 296 ? 23.584 3.021 -36.268 1.00 87.88 296 GLN A N 1
ATOM 2344 C CA . GLN A 1 296 ? 24.097 4.303 -36.747 1.00 87.88 296 GLN A CA 1
ATOM 2345 C C . GLN A 1 296 ? 25.618 4.417 -36.549 1.00 87.88 296 GLN A C 1
ATOM 2347 O O . GLN A 1 296 ? 26.135 4.076 -35.474 1.00 87.88 296 GLN A O 1
ATOM 2352 N N . PRO A 1 297 ? 26.347 5.009 -37.513 1.00 87.06 297 PRO A N 1
ATOM 2353 C CA . PRO A 1 297 ? 27.767 5.289 -37.352 1.00 87.06 297 PRO A CA 1
ATOM 2354 C C . PRO A 1 297 ? 28.006 6.302 -36.222 1.00 87.06 297 PRO A C 1
ATOM 2356 O O . PRO A 1 297 ? 27.173 7.159 -35.923 1.00 87.06 297 PRO A O 1
ATOM 2359 N N . TYR A 1 298 ? 29.174 6.212 -35.578 1.00 86.19 298 TYR A N 1
ATOM 2360 C CA . TYR A 1 298 ? 29.587 7.082 -34.463 1.00 86.19 298 TYR A CA 1
ATOM 2361 C C . TYR A 1 298 ? 28.671 7.047 -33.218 1.00 86.19 298 TYR A C 1
ATOM 2363 O O . TYR A 1 298 ? 28.749 7.922 -32.354 1.00 86.19 298 TYR A O 1
ATOM 2371 N N . SER A 1 299 ? 27.852 6.005 -33.058 1.00 88.62 299 SER A N 1
ATOM 2372 C CA . SER A 1 299 ? 26.902 5.855 -31.946 1.00 88.62 299 SER A CA 1
ATOM 2373 C C . SER A 1 299 ? 27.520 5.488 -30.594 1.00 88.62 299 SER A C 1
ATOM 2375 O O . SER A 1 299 ? 26.853 5.595 -29.563 1.00 88.62 299 SER A O 1
ATOM 2377 N N . ARG A 1 300 ? 28.808 5.115 -30.561 1.00 87.25 300 ARG A N 1
ATOM 2378 C CA . ARG A 1 300 ? 29.511 4.594 -29.373 1.00 87.25 300 ARG A CA 1
ATOM 2379 C C . ARG A 1 300 ? 29.286 5.422 -28.106 1.00 87.25 300 ARG A C 1
ATOM 2381 O O . ARG A 1 300 ? 28.906 4.876 -27.075 1.00 87.25 300 ARG A O 1
ATOM 2388 N N . ASP A 1 301 ? 29.542 6.728 -28.158 1.00 85.56 301 ASP A N 1
ATOM 2389 C CA . ASP A 1 301 ? 29.441 7.572 -26.961 1.00 85.56 301 ASP A CA 1
ATOM 2390 C C . ASP A 1 301 ? 27.976 7.764 -26.524 1.00 85.56 301 ASP A C 1
ATOM 2392 O O . ASP A 1 301 ? 27.695 7.862 -25.328 1.00 85.56 301 ASP A O 1
ATOM 2396 N N . MET A 1 302 ? 27.029 7.726 -27.470 1.00 86.62 302 MET A N 1
ATOM 2397 C CA . MET A 1 302 ? 25.600 7.769 -27.172 1.00 86.62 302 MET A CA 1
ATOM 2398 C C . MET A 1 302 ? 25.127 6.484 -26.489 1.00 86.62 302 MET A C 1
ATOM 2400 O O . MET A 1 302 ? 24.477 6.573 -25.452 1.00 86.62 302 MET A O 1
ATOM 2404 N N . VAL A 1 303 ? 25.502 5.308 -26.998 1.00 88.75 303 VAL A N 1
ATOM 2405 C CA . VAL A 1 303 ? 25.171 4.012 -26.376 1.00 88.75 303 VAL A CA 1
ATOM 2406 C C . VAL A 1 303 ? 25.737 3.932 -24.958 1.00 88.75 303 VAL A C 1
ATOM 2408 O O . VAL A 1 303 ? 25.019 3.563 -24.025 1.00 88.75 303 VAL A O 1
ATOM 2411 N N . CYS A 1 304 ? 26.991 4.356 -24.764 1.00 87.06 304 CYS A N 1
ATOM 2412 C CA . CYS A 1 304 ? 27.588 4.428 -23.432 1.00 87.06 304 CYS A CA 1
ATOM 2413 C C . CYS A 1 304 ? 26.808 5.366 -22.500 1.00 87.06 304 CYS A C 1
ATOM 2415 O O . CYS A 1 304 ? 26.579 5.022 -21.344 1.00 87.06 304 CYS A O 1
ATOM 2417 N N . SER A 1 305 ? 26.357 6.524 -22.990 1.00 86.31 305 SER A N 1
ATOM 2418 C CA . SER A 1 305 ? 25.553 7.472 -22.208 1.00 86.31 305 SER A CA 1
ATOM 2419 C C . SER A 1 305 ? 24.160 6.921 -21.866 1.00 86.31 305 SER A C 1
ATOM 2421 O O . SER A 1 305 ? 23.723 7.015 -20.717 1.00 86.31 305 SER A O 1
ATOM 2423 N N . MET A 1 306 ? 23.487 6.277 -22.828 1.00 86.50 306 MET A N 1
ATOM 2424 C CA . MET A 1 306 ? 22.164 5.667 -22.647 1.00 86.50 306 MET A CA 1
ATOM 2425 C C . MET A 1 306 ? 22.182 4.577 -21.575 1.00 86.50 306 MET A C 1
ATOM 2427 O O . MET A 1 306 ? 21.309 4.560 -20.713 1.00 86.50 306 MET A O 1
ATOM 2431 N N . LEU A 1 307 ? 23.189 3.703 -21.596 1.00 87.50 307 LEU A N 1
ATOM 2432 C CA . LEU A 1 307 ? 23.325 2.587 -20.653 1.00 87.50 307 LEU A CA 1
ATOM 2433 C C . LEU A 1 307 ? 24.124 2.954 -19.388 1.00 87.50 307 LEU A C 1
ATOM 2435 O O . LEU A 1 307 ? 24.303 2.121 -18.502 1.00 87.50 307 LEU A O 1
ATOM 2439 N N . GLY A 1 308 ? 24.621 4.191 -19.285 1.00 84.62 308 GLY A N 1
ATOM 2440 C CA . GLY A 1 308 ? 25.453 4.639 -18.165 1.00 84.62 308 GLY A CA 1
ATOM 2441 C C . GLY A 1 308 ? 26.793 3.903 -18.049 1.00 84.62 308 GLY A C 1
ATOM 2442 O O . GLY A 1 308 ? 27.332 3.787 -16.950 1.00 84.62 308 GLY A O 1
ATOM 2443 N N . LEU A 1 309 ? 27.327 3.394 -19.161 1.00 83.44 309 LEU A N 1
ATOM 2444 C CA . LEU A 1 309 ? 28.590 2.663 -19.198 1.00 83.44 309 LEU A CA 1
ATOM 2445 C C . LEU A 1 309 ? 29.758 3.644 -19.086 1.00 83.44 309 LEU A C 1
ATOM 2447 O O . LEU A 1 309 ? 29.942 4.529 -19.927 1.00 83.44 309 LEU A O 1
ATOM 2451 N N . SER A 1 310 ? 30.573 3.475 -18.047 1.00 76.88 310 SER A N 1
ATOM 2452 C CA . SER A 1 310 ? 31.790 4.267 -17.872 1.00 76.88 310 SER A CA 1
ATOM 2453 C C . SER A 1 310 ? 32.976 3.604 -18.575 1.00 76.88 310 SER A C 1
ATOM 2455 O O . SER A 1 310 ? 33.167 2.392 -18.500 1.00 76.88 310 SER A O 1
ATOM 2457 N N . LYS A 1 311 ? 33.834 4.407 -19.217 1.00 68.19 311 LYS A N 1
ATOM 2458 C CA . LYS A 1 311 ? 35.070 3.917 -19.861 1.00 68.19 311 LYS A CA 1
ATOM 2459 C C . LYS A 1 311 ? 36.107 3.386 -18.855 1.00 68.19 311 LYS A C 1
ATOM 2461 O O . LYS A 1 311 ? 37.089 2.779 -19.263 1.00 68.19 311 LYS A O 1
ATOM 2466 N N . GLN A 1 312 ? 35.917 3.642 -17.558 1.00 63.03 312 GLN A N 1
ATOM 2467 C CA . GLN A 1 312 ? 36.909 3.382 -16.511 1.00 63.03 312 GLN A CA 1
ATOM 2468 C C . GLN A 1 312 ? 36.752 2.012 -15.837 1.00 63.03 312 GLN A C 1
ATOM 2470 O O . GLN A 1 312 ? 37.695 1.546 -15.203 1.00 63.03 312 GLN A O 1
ATOM 2475 N N . GLN A 1 313 ? 35.607 1.339 -15.989 1.00 69.88 313 GLN A N 1
ATOM 2476 C CA . GLN A 1 313 ? 35.347 0.059 -15.331 1.00 69.88 313 GLN A CA 1
ATOM 2477 C C . GLN A 1 313 ? 34.906 -0.997 -16.345 1.00 69.88 313 GLN A C 1
ATOM 2479 O O . GLN A 1 313 ? 34.016 -0.758 -17.157 1.00 69.88 313 GLN A O 1
ATOM 2484 N N . LYS A 1 314 ? 35.510 -2.194 -16.284 1.00 65.62 314 LYS A N 1
ATOM 2485 C CA . LYS A 1 314 ? 35.021 -3.357 -17.036 1.00 65.62 314 LYS A CA 1
ATOM 2486 C C . LYS A 1 314 ? 33.648 -3.739 -16.489 1.00 65.62 314 LYS A C 1
ATOM 2488 O O . LYS A 1 314 ? 33.554 -4.361 -15.434 1.00 65.62 314 LYS A O 1
ATOM 2493 N N . GLN A 1 315 ? 32.602 -3.340 -17.198 1.00 74.44 315 GLN A N 1
ATOM 2494 C CA . GLN A 1 315 ? 31.224 -3.647 -16.853 1.00 74.44 315 GLN A CA 1
ATOM 2495 C C . GLN A 1 315 ? 30.648 -4.578 -17.910 1.00 74.44 315 GLN A C 1
ATOM 2497 O O . GLN A 1 315 ? 30.655 -4.266 -19.099 1.00 74.44 315 GLN A O 1
ATOM 2502 N N . ARG A 1 316 ? 30.155 -5.733 -17.466 1.00 80.25 316 ARG A N 1
ATOM 2503 C CA . ARG A 1 316 ? 29.407 -6.641 -18.328 1.00 80.25 316 ARG A CA 1
ATOM 2504 C C . ARG A 1 316 ? 27.988 -6.097 -18.497 1.00 80.25 316 ARG A C 1
ATOM 2506 O O . ARG A 1 316 ? 27.340 -5.797 -17.495 1.00 80.25 316 ARG A O 1
ATOM 2513 N N . CYS A 1 317 ? 27.514 -5.970 -19.733 1.00 85.56 317 CYS A N 1
ATOM 2514 C CA . CYS A 1 317 ? 26.159 -5.514 -20.040 1.00 85.56 317 CYS A CA 1
ATOM 2515 C C . CYS A 1 317 ? 25.467 -6.578 -20.904 1.00 85.56 317 CYS A C 1
ATOM 2517 O O . CYS A 1 317 ? 25.644 -6.567 -22.122 1.00 85.56 317 CYS A O 1
ATOM 2519 N N . PRO A 1 318 ? 24.700 -7.501 -20.289 1.00 88.38 318 PRO A N 1
ATOM 2520 C CA . PRO A 1 318 ? 24.046 -8.595 -21.009 1.00 88.38 318 PRO A CA 1
ATOM 2521 C C . PRO A 1 318 ? 23.121 -8.097 -22.119 1.00 88.38 318 PRO A C 1
ATOM 2523 O O . PRO A 1 318 ? 23.161 -8.613 -23.225 1.00 88.38 318 PRO A O 1
ATOM 2526 N N . VAL A 1 319 ? 22.368 -7.025 -21.852 1.00 88.94 319 VAL A N 1
ATOM 2527 C CA . VAL A 1 319 ? 21.482 -6.393 -22.839 1.00 88.94 319 VAL A CA 1
ATOM 2528 C C . VAL A 1 319 ? 22.257 -5.954 -24.080 1.00 88.94 319 VAL A C 1
ATOM 2530 O O . VAL A 1 319 ? 21.799 -6.171 -25.197 1.00 88.94 319 VAL A O 1
ATOM 2533 N N . LEU A 1 320 ? 23.422 -5.326 -23.899 1.00 90.19 320 LEU A N 1
ATOM 2534 C CA . LEU A 1 320 ? 24.244 -4.871 -25.016 1.00 90.19 320 LEU A CA 1
ATOM 2535 C C . LEU A 1 320 ? 24.858 -6.054 -25.772 1.00 90.19 320 LEU A C 1
ATOM 2537 O O . LEU A 1 320 ? 24.834 -6.048 -26.996 1.00 90.19 320 LEU A O 1
ATOM 2541 N N . GLU A 1 321 ? 25.371 -7.062 -25.058 1.00 91.00 321 GLU A N 1
ATOM 2542 C CA . GLU A 1 321 ? 25.879 -8.307 -25.657 1.00 91.00 321 GLU A CA 1
ATOM 2543 C C . GLU A 1 321 ? 24.803 -8.962 -26.537 1.00 91.00 321 GLU A C 1
ATOM 2545 O O . GLU A 1 321 ? 25.044 -9.213 -27.715 1.00 91.00 321 GLU A O 1
ATOM 2550 N N . GLU A 1 322 ? 23.597 -9.161 -25.999 1.00 91.94 322 GLU A N 1
ATOM 2551 C CA . GLU A 1 322 ? 22.461 -9.739 -26.723 1.00 91.94 322 GLU A CA 1
ATOM 2552 C C . GLU A 1 322 ? 22.062 -8.897 -27.939 1.00 91.94 322 GLU A C 1
ATOM 2554 O O . GLU A 1 322 ? 21.869 -9.445 -29.021 1.00 91.94 322 GLU A O 1
ATOM 2559 N N . GLN A 1 323 ? 21.976 -7.567 -27.807 1.00 90.75 323 GLN A N 1
ATOM 2560 C CA . GLN A 1 323 ? 21.619 -6.714 -28.946 1.00 90.75 323 GLN A CA 1
ATOM 2561 C C . GLN A 1 323 ? 22.689 -6.686 -30.043 1.00 90.75 323 GLN A C 1
ATOM 2563 O O . GLN A 1 323 ? 22.331 -6.551 -31.210 1.00 90.75 323 GLN A O 1
ATOM 2568 N N . LEU A 1 324 ? 23.974 -6.831 -29.704 1.00 90.94 324 LEU A N 1
ATOM 2569 C CA . LEU A 1 324 ? 25.041 -6.962 -30.700 1.00 90.94 324 LEU A CA 1
ATOM 2570 C C . LEU A 1 324 ? 24.946 -8.294 -31.450 1.00 90.94 324 LEU A C 1
ATOM 2572 O O . LEU A 1 324 ? 25.093 -8.306 -32.668 1.00 90.94 324 LEU A O 1
ATOM 2576 N N . VAL A 1 325 ? 24.662 -9.398 -30.748 1.00 93.25 325 VAL A N 1
ATOM 2577 C CA . VAL A 1 325 ? 24.428 -10.697 -31.398 1.00 93.25 325 VAL A CA 1
ATOM 2578 C C . VAL A 1 325 ? 23.227 -10.615 -32.337 1.00 93.25 325 VAL A C 1
ATOM 2580 O O . VAL A 1 325 ? 23.340 -11.013 -33.491 1.00 93.25 325 VAL A O 1
ATOM 2583 N N . GLU A 1 326 ? 22.112 -10.035 -31.890 1.00 90.62 326 GLU A N 1
ATOM 2584 C CA . GLU A 1 326 ? 20.922 -9.870 -32.735 1.00 90.62 326 GLU A CA 1
ATOM 2585 C C . GLU A 1 326 ? 21.173 -8.989 -33.962 1.00 90.62 326 GLU A C 1
ATOM 2587 O O . GLU A 1 326 ? 20.613 -9.224 -35.031 1.00 90.62 326 GLU A O 1
ATOM 2592 N N . LEU A 1 327 ? 22.037 -7.979 -33.840 1.00 89.19 327 LEU A N 1
ATOM 2593 C CA . LEU A 1 327 ? 22.409 -7.147 -34.979 1.00 89.19 327 LEU A CA 1
ATOM 2594 C C . LEU A 1 327 ? 23.230 -7.932 -36.013 1.00 89.19 327 LEU A C 1
ATOM 2596 O O . LEU A 1 327 ? 22.990 -7.787 -37.210 1.00 89.19 327 LEU A O 1
ATOM 2600 N N . ILE A 1 328 ? 24.147 -8.794 -35.561 1.00 90.50 328 ILE A N 1
ATOM 2601 C CA . ILE A 1 328 ? 24.915 -9.694 -36.437 1.00 90.50 328 ILE A CA 1
ATOM 2602 C C . ILE A 1 328 ? 23.977 -10.680 -37.140 1.00 90.50 328 ILE A C 1
ATOM 2604 O O . ILE A 1 328 ? 24.093 -10.867 -38.348 1.00 90.50 328 ILE A O 1
ATOM 2608 N N . VAL A 1 329 ? 23.024 -11.276 -36.416 1.00 90.19 329 VAL A N 1
ATOM 2609 C CA . VAL A 1 329 ? 22.022 -12.183 -37.002 1.00 90.19 329 VAL A CA 1
ATOM 2610 C C . VAL A 1 329 ? 21.189 -11.453 -38.059 1.00 90.19 329 VAL A C 1
ATOM 2612 O O . VAL A 1 329 ? 21.088 -11.929 -39.185 1.00 90.19 329 VAL A O 1
ATOM 2615 N N . SER A 1 330 ? 20.698 -10.249 -37.754 1.00 86.88 330 SER A N 1
ATOM 2616 C CA . SER A 1 330 ? 19.979 -9.392 -38.710 1.00 86.88 330 SER A CA 1
ATOM 2617 C C . SER A 1 330 ? 20.816 -9.068 -39.958 1.00 86.88 330 SER A C 1
ATOM 2619 O O . SER A 1 330 ? 20.301 -9.073 -41.075 1.00 86.88 330 SER A O 1
ATOM 2621 N N . ALA A 1 331 ? 22.124 -8.828 -39.807 1.00 86.44 331 ALA A N 1
ATOM 2622 C CA . ALA A 1 331 ? 23.028 -8.618 -40.940 1.00 86.44 331 ALA A CA 1
ATOM 2623 C C . ALA A 1 331 ? 23.201 -9.889 -41.793 1.00 86.44 331 ALA A C 1
ATOM 2625 O O . ALA A 1 331 ? 23.209 -9.807 -43.024 1.00 86.44 331 ALA A O 1
ATOM 2626 N N . MET A 1 332 ? 23.287 -11.067 -41.166 1.00 87.44 332 MET A N 1
ATOM 2627 C CA . MET A 1 332 ? 23.342 -12.357 -41.865 1.00 87.44 332 MET A CA 1
ATOM 2628 C C . MET A 1 332 ? 22.053 -12.635 -42.648 1.00 87.44 332 MET A C 1
ATOM 2630 O O . MET A 1 332 ? 22.124 -12.988 -43.822 1.00 87.44 332 MET A O 1
ATOM 2634 N N . GLU A 1 333 ? 20.888 -12.401 -42.040 1.00 87.44 333 GLU A N 1
ATOM 2635 C CA . GLU A 1 333 ? 19.579 -12.561 -42.689 1.00 87.44 333 GLU A CA 1
ATOM 2636 C C . GLU A 1 333 ? 19.416 -11.622 -43.892 1.00 87.44 333 GLU A C 1
ATOM 2638 O O . GLU A 1 333 ? 18.910 -12.022 -44.940 1.00 87.44 333 GLU A O 1
ATOM 2643 N N . LYS A 1 334 ? 19.864 -10.364 -43.778 1.00 84.12 334 LYS A N 1
ATOM 2644 C CA . LYS A 1 334 ? 19.855 -9.419 -44.908 1.00 84.12 334 LYS A CA 1
ATOM 2645 C C . LYS A 1 334 ? 20.795 -9.858 -46.032 1.00 84.12 334 LYS A C 1
ATOM 2647 O O . LYS A 1 334 ? 20.433 -9.721 -47.194 1.00 84.12 334 LYS A O 1
ATOM 2652 N N . SER A 1 335 ? 21.943 -10.444 -45.684 1.00 83.38 335 SER A N 1
ATOM 2653 C CA . SER A 1 335 ? 22.922 -10.953 -46.657 1.00 83.38 335 SER A CA 1
ATOM 2654 C C . SER A 1 335 ? 22.379 -12.132 -47.466 1.00 83.38 335 SER A C 1
ATOM 2656 O O . SER A 1 335 ? 22.693 -12.259 -48.643 1.00 83.38 335 SER A O 1
ATOM 2658 N N . GLU A 1 336 ? 21.561 -12.992 -46.854 1.00 82.25 336 GLU A N 1
ATOM 2659 C CA . GLU A 1 336 ? 20.919 -14.117 -47.547 1.00 82.25 336 GLU A CA 1
ATOM 2660 C C . GLU A 1 336 ? 19.793 -13.656 -48.489 1.00 82.25 336 GLU A C 1
ATOM 2662 O O . GLU A 1 336 ? 19.584 -14.246 -49.547 1.00 82.25 336 GLU A O 1
ATOM 2667 N N . ASN A 1 337 ? 19.087 -12.581 -48.124 1.00 77.25 337 ASN A N 1
ATOM 2668 C CA . ASN A 1 337 ? 17.961 -12.044 -48.891 1.00 77.25 337 ASN A CA 1
ATOM 2669 C C . ASN A 1 337 ? 18.366 -11.045 -49.996 1.00 77.25 337 ASN A C 1
ATOM 2671 O O . ASN A 1 337 ? 17.537 -10.705 -50.844 1.00 77.25 337 ASN A O 1
ATOM 2675 N N . GLU A 1 338 ? 19.609 -10.557 -50.012 1.00 70.94 338 GLU A N 1
ATOM 2676 C CA . GLU A 1 338 ? 20.139 -9.734 -51.106 1.00 70.94 338 GLU A CA 1
ATOM 2677 C C . GLU A 1 338 ? 20.423 -10.603 -52.347 1.00 70.94 338 GLU A C 1
ATOM 2679 O O . GLU A 1 338 ? 21.517 -11.118 -52.558 1.00 70.94 338 GLU A O 1
ATOM 2684 N N . THR A 1 339 ? 19.405 -1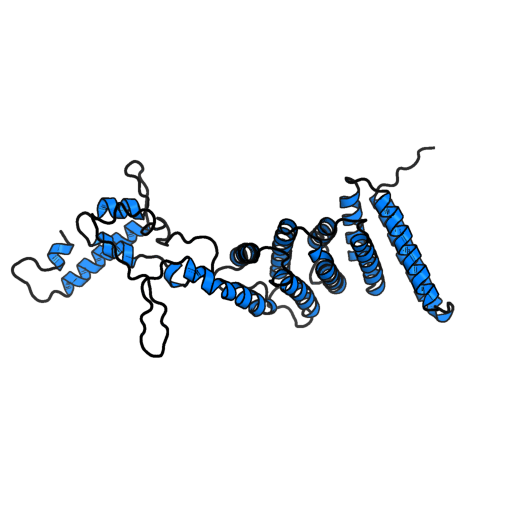0.771 -53.197 1.00 58.12 339 THR A N 1
ATOM 2685 C CA . THR A 1 339 ? 19.493 -11.541 -54.456 1.00 58.12 339 THR A CA 1
ATOM 2686 C C . THR A 1 339 ? 20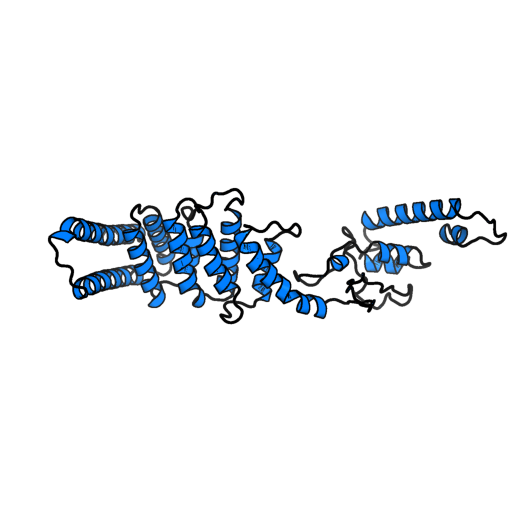.144 -10.798 -55.631 1.00 58.12 339 THR A C 1
ATOM 2688 O O . THR A 1 339 ? 20.403 -11.417 -56.662 1.00 58.12 339 THR A O 1
ATOM 2691 N N . GLU A 1 340 ? 20.426 -9.497 -55.513 1.00 57.41 340 GLU A N 1
ATOM 2692 C CA . GLU A 1 340 ? 21.060 -8.703 -56.573 1.00 57.41 340 GLU A CA 1
ATOM 2693 C C . GLU A 1 340 ? 22.411 -8.164 -56.099 1.00 57.41 340 GLU A C 1
ATOM 2695 O O . GLU A 1 340 ? 22.485 -7.283 -55.244 1.00 57.41 340 GLU A O 1
ATOM 2700 N N . ALA A 1 341 ? 23.493 -8.695 -56.673 1.00 54.59 341 ALA A N 1
ATOM 2701 C CA . ALA A 1 341 ? 24.832 -8.149 -56.511 1.00 54.59 341 ALA A CA 1
ATOM 2702 C C . ALA A 1 341 ? 24.893 -6.769 -57.184 1.00 54.59 341 ALA A C 1
ATOM 2704 O O . ALA A 1 341 ? 25.216 -6.656 -58.366 1.00 54.59 341 ALA A O 1
ATOM 2705 N N . MET A 1 342 ? 24.549 -5.712 -56.448 1.00 54.81 342 MET A N 1
ATOM 2706 C CA . MET A 1 342 ? 24.924 -4.360 -56.850 1.00 54.81 342 MET A CA 1
ATOM 2707 C C . MET A 1 342 ? 26.457 -4.279 -56.829 1.00 54.81 342 MET A C 1
ATOM 2709 O O . MET A 1 342 ? 27.081 -4.592 -55.818 1.00 54.81 342 MET A O 1
ATOM 2713 N N . GLU A 1 343 ? 27.063 -3.895 -57.958 1.00 55.84 343 GLU A N 1
ATOM 2714 C CA . GLU A 1 343 ? 28.525 -3.807 -58.152 1.00 55.84 343 GLU A CA 1
ATOM 2715 C C . GLU A 1 343 ? 29.219 -2.798 -57.213 1.00 55.84 343 GLU A C 1
ATOM 2717 O O . GLU A 1 343 ? 30.444 -2.794 -57.115 1.00 55.84 343 GLU A O 1
ATOM 2722 N N . ASP A 1 344 ? 28.442 -1.985 -56.493 1.00 55.25 344 ASP A N 1
ATOM 2723 C CA . ASP A 1 344 ? 28.898 -1.022 -55.496 1.00 55.25 344 ASP A CA 1
ATOM 2724 C C . ASP A 1 344 ? 28.182 -1.327 -54.174 1.00 55.25 344 ASP A C 1
ATOM 2726 O O . ASP A 1 344 ? 26.959 -1.216 -54.086 1.00 55.25 344 ASP A O 1
ATOM 2730 N N . GLY A 1 345 ? 28.949 -1.778 -53.180 1.00 58.81 345 GLY A N 1
ATOM 2731 C CA . GLY A 1 345 ? 28.484 -2.410 -51.944 1.00 58.81 345 GLY A CA 1
ATOM 2732 C C . GLY A 1 345 ? 27.123 -1.959 -51.417 1.00 58.81 345 GLY A C 1
ATOM 2733 O O . GLY A 1 345 ? 26.973 -0.848 -50.908 1.00 58.81 345 GLY A O 1
ATOM 2734 N N . GLY A 1 346 ? 26.148 -2.866 -51.512 1.00 66.00 346 GLY A N 1
ATOM 2735 C CA . GLY A 1 346 ? 24.772 -2.647 -51.084 1.00 66.00 346 GLY A CA 1
ATOM 2736 C C . GLY A 1 346 ? 24.626 -2.321 -49.589 1.00 66.00 346 GLY A C 1
ATOM 2737 O O . GLY A 1 346 ? 25.586 -2.398 -48.812 1.00 66.00 346 GLY A O 1
ATOM 2738 N N . PRO A 1 347 ? 23.405 -1.975 -49.145 1.00 66.06 347 PRO A N 1
ATOM 2739 C CA . PRO A 1 347 ? 23.122 -1.601 -47.758 1.00 66.06 347 PRO A CA 1
ATOM 2740 C C . PRO A 1 347 ? 23.560 -2.661 -46.737 1.00 66.06 347 PRO A C 1
ATOM 2742 O O . PRO A 1 347 ? 23.867 -2.313 -45.597 1.00 66.06 347 PRO A O 1
ATOM 2745 N N . THR A 1 348 ? 23.653 -3.933 -47.129 1.00 71.44 348 THR A N 1
ATOM 2746 C CA . THR A 1 348 ? 24.174 -4.992 -46.258 1.00 71.44 348 THR A CA 1
ATOM 2747 C C . THR A 1 348 ? 25.693 -4.948 -46.101 1.00 71.44 348 THR A C 1
ATOM 2749 O O . THR A 1 348 ? 26.188 -5.131 -44.990 1.00 71.44 348 THR A O 1
ATOM 2752 N N . GLN A 1 349 ? 26.454 -4.627 -47.154 1.00 75.94 349 GLN A N 1
ATOM 2753 C CA . GLN A 1 349 ? 27.905 -4.442 -47.033 1.00 75.94 349 GLN A CA 1
ATOM 2754 C C . GLN A 1 349 ? 28.242 -3.246 -46.131 1.00 75.94 349 GLN A C 1
ATOM 2756 O O . GLN A 1 349 ? 29.204 -3.314 -45.370 1.00 75.94 349 GLN A O 1
ATOM 2761 N N . LEU A 1 350 ? 27.426 -2.188 -46.167 1.00 77.56 350 LEU A N 1
ATOM 2762 C CA . LEU A 1 350 ? 27.559 -1.026 -45.282 1.00 77.56 350 LEU A CA 1
ATOM 2763 C C . LEU A 1 350 ? 27.249 -1.337 -43.811 1.00 77.56 350 LEU A C 1
ATOM 2765 O O . LEU A 1 350 ? 27.772 -0.656 -42.942 1.00 77.56 350 LEU A O 1
ATOM 2769 N N . LEU A 1 351 ? 26.415 -2.341 -43.524 1.00 78.44 351 LEU A N 1
ATOM 2770 C CA . LEU A 1 351 ? 26.108 -2.766 -42.152 1.00 78.44 351 LEU A CA 1
ATOM 2771 C C . LEU A 1 351 ? 27.225 -3.628 -41.539 1.00 78.44 351 LEU A C 1
ATOM 2773 O O . LEU A 1 351 ? 27.389 -3.650 -40.322 1.00 78.44 351 LEU A O 1
ATOM 2777 N N . TRP A 1 352 ? 27.969 -4.359 -42.377 1.00 82.19 352 TRP A N 1
ATOM 2778 C CA . TRP A 1 352 ? 29.141 -5.135 -41.957 1.00 82.19 352 TRP A CA 1
ATOM 2779 C C . TRP A 1 352 ? 30.391 -4.274 -41.713 1.00 82.19 352 TRP A C 1
ATOM 2781 O O . TRP A 1 352 ? 31.299 -4.730 -41.012 1.00 82.19 352 TRP A O 1
ATOM 2791 N N . GLN A 1 353 ? 30.458 -3.081 -42.315 1.00 75.88 353 GLN A N 1
ATOM 2792 C CA . GLN A 1 353 ? 31.510 -2.079 -42.093 1.00 75.88 353 GLN A CA 1
ATOM 2793 C C . GLN A 1 353 ? 31.291 -1.328 -40.779 1.00 75.88 353 GLN A C 1
ATOM 2795 O O . GLN A 1 353 ? 32.308 -1.082 -40.086 1.00 75.88 353 GLN A O 1
#

Solvent-accessible surface area (backbone atoms only — not comparable to full-atom values): 20808 Å² total; per-residue (Å²): 135,81,78,76,77,71,49,63,54,58,53,47,50,53,52,50,50,51,57,52,50,55,49,47,51,52,63,75,38,48,92,79,48,87,78,47,77,68,53,56,52,49,53,51,49,51,52,49,52,52,51,48,54,55,55,72,70,47,53,87,82,46,43,61,60,30,51,45,47,48,53,51,52,48,64,69,47,86,48,71,69,59,36,50,52,55,52,52,49,52,50,50,34,36,77,71,66,67,40,62,46,54,60,53,48,51,45,57,72,68,34,84,76,65,38,84,86,42,49,66,59,37,30,51,51,32,52,49,40,54,71,42,52,81,75,30,54,44,66,55,48,52,57,49,48,54,54,51,53,53,58,45,49,70,45,62,79,86,62,61,81,86,53,50,63,46,51,47,27,51,48,52,36,50,49,57,60,69,33,75,85,70,55,54,43,66,66,68,61,53,42,44,55,49,52,73,69,36,51,99,82,73,55,54,47,33,79,85,50,40,64,62,52,50,56,57,49,57,69,38,32,64,60,29,53,73,77,42,89,77,49,58,73,58,90,52,87,96,54,90,54,85,50,63,68,74,76,73,82,55,77,86,73,46,78,79,59,74,74,77,69,33,30,39,50,78,61,36,24,53,84,69,84,73,70,52,60,58,59,68,67,63,75,37,57,47,57,69,60,53,47,58,46,66,76,39,82,81,22,64,69,50,54,29,58,23,44,67,57,56,96,89,55,100,72,89,41,66,50,58,54,53,51,52,52,51,50,51,50,52,50,52,55,47,55,71,67,58,85,67,86,55,95,63,76,44,80,55,56,62,70,76,103

Secondary structure (DSSP, 8-state):
-------HHHHHHHHHHHHHHHHHHHHHTTTTS---HHHHHHHHHHHHHHHHHHHHTS-TTTHHHHHHHHHHHHHH---HHHHHHHHHHHHHHHHTTSS-HHHHHHHHHH-TT--TTSHHHHHHHHHHHHHHGGGS-HHHHHHHHHHHHHHHHTS-TT--GGGHHHHHHHHHHHHHHH-TTT-SS-HHHHHHHHHHHS-TTT--S-HHHHHHHHHHHHTTHHHHHHTS--------TT------------TTTGGGSTTTT---TTT-----SSS----HHHHS--HHHHHHHHTSTT-HHHHHHHHT--TTS----HHHHHHHHHHHHHHHHHHHH--S--SS--HHHHHH-

Organism: Stegodyphus mimosarum (NCBI:txid407821)

Foldseek 3Di:
DPPPPQQLLNLLVVLLCVLVVVVVVCVVCVVPDPDDVVVVVVNLVVNLVSLLVSLVPDDPVRNLVSLLSNLVVLLVDPDLVSNLSSLVSVLSCPVVVSDPLLSLLVSLLPRPSCALVSVSSLLSSLVSNLVSLLRDALVSNLVSLLSLQVRLLVDDQPDDPVSVSSVVSSLSSVCCSLDVVSCRYDLLSVLQSLPVSQDPPRPRSYPSCSVVSVVSLVVCAVVLVVQDPQDDQDPDPDDGDRDARPDADDAPPCLPVPQPLAAALAQQARDGDGNHPHDVNNVHRPLVNLLVLVQDPPSVVVNCRNHVPDPPDPDDRVSVVVSVVVLVVVLVVVVVVPPDPDVPDDPSSVSVD

InterPro domains:
  IPR021629 Mediator complex, subunit Med23 [PF11573] (10-353)
  IPR021629 Mediator complex, subunit Med23 [PTHR12691] (39-350)

pLDDT: mean 79.67, std 14.03, range [25.73, 95.62]

Mean predicted aligned error: 11.67 Å

Radius of gyration: 31.82 Å; Cα contacts (8 Å, |Δi|>4): 313; chains: 1; bounding box: 73×38×113 Å

Sequence (353 aa):
METVVISAEGKVDRFVEEVLFEGELAVAFHGFIIHTAEDQTKIQKRYQESLKNMFSSFSEDELPPALSHYVKLISSTSSQQKARILFSLLEFGVTNNFVPQRLVCETLLKCDALVYHNEDFWCQSFMLIDKIIAGVDYKGVRDLLKTILDKAHGIKCANNVAVMSQLRAIQKVLETIFDRNTCLLPSYLILDEVQKKIPAKGSYPHWKFSKLISSFVDSFRPTAQMVSVSVFMEIAGDDTAYGKSKLLPVVGHSATLGNVWKLDPVTAKSPLRGLLPYNKELLEPQTSLLRYVLEQPYSRDMVCSMLGLSKQQKQRCPVLEEQLVELIVSAMEKSENETEAMEDGGPTQLLWQ